Protein AF-Q92XN8-F1 (afdb_monomer)

Mean predicted aligned error: 6.11 Å

Secondary structure (DSSP, 8-state):
---------PBPP----------STTHHHHHHHHHHHHHTTTTSTTSS--BSEEEEEEEEE--STT-SEEEEEEEEEEGGG-HHHHHHHHHHHHHH-TT-PPP-TGGGGSHHHHHHHHHHHHHHHT--EEEEEEEEETTS--SS-S--SSHHHHHHHTTS-HHHHHHHHHHHHHHHHHHHHH--TT-EEEEEE-SSSSSSSHHHHHHHHHHHHHHHHTT-SS--S-EEEEEHHHH--SS-HHHHHHHHHHHHHHHHHHHHHHHHHTT----TT---PPPTT--HHHHHHHHHHH--S-SSEEEEEEEE--SSGGG-EEEEEPP--SS--S----

Radius of gyration: 19.09 Å; Cα contacts (8 Å, |Δi|>4): 578; chains: 1; bounding box: 44×47×56 Å

Sequence (334 aa):
MATSFQVSSDLLPSSGHTPTFSAAGLGTVLASSFDANLLANRSRFPFLTRGRTLLLVADFGGHHQKQHFDTYTFLILDLAKNQEWLAQQRRFRNAILPNRRRMSFKALNDGMRRQALVPFMQAAAGIEGYLAQFAISKAGEALFTGLAEDEVGAQLLKRWKPSVQERLLRVLHLSAFLLSGLSSPGQDVLWIIDEDDIAANVNLL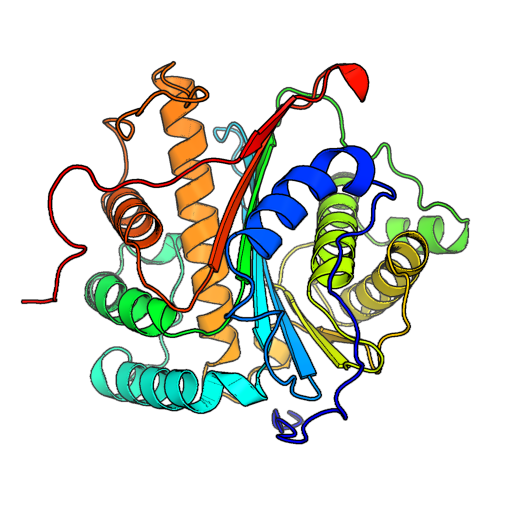TDLTQLFMRVMTSYFSHSLGHIRCSTTGIADDGSLVLEDLAAIADLTTGALGELGTGFVNEKVFPRKSLITPLPKQLTWKTSLLASWKATPGFPIRRHTTILELGSGAKNTRISTLGWRIYERNFAAAP

Structure (mmCIF, N/CA/C/O backbone):
data_AF-Q92XN8-F1
#
_entry.id   AF-Q92XN8-F1
#
loop_
_atom_site.group_PDB
_atom_site.id
_atom_site.type_symbol
_atom_site.label_atom_id
_atom_site.label_alt_id
_atom_site.label_comp_id
_atom_site.label_asym_id
_atom_site.label_entity_id
_atom_site.label_seq_id
_atom_site.pdbx_PDB_ins_code
_atom_site.Cartn_x
_atom_site.Cartn_y
_atom_site.Cartn_z
_atom_site.occupancy
_atom_site.B_iso_or_equiv
_atom_site.auth_seq_id
_atom_site.auth_comp_id
_atom_site.auth_asym_id
_atom_site.auth_atom_id
_atom_site.pdbx_PDB_model_num
ATOM 1 N N . MET A 1 1 ? 23.928 -10.473 13.497 1.00 33.09 1 MET A N 1
ATOM 2 C CA . MET A 1 1 ? 23.483 -11.760 12.923 1.00 33.09 1 MET A CA 1
ATOM 3 C C . MET A 1 1 ? 22.222 -11.480 12.128 1.00 33.09 1 MET A C 1
ATOM 5 O O . MET A 1 1 ? 21.227 -11.128 12.742 1.00 33.09 1 MET A O 1
ATOM 9 N N . ALA A 1 2 ? 22.277 -11.530 10.796 1.00 31.03 2 ALA A N 1
ATOM 10 C CA . ALA A 1 2 ? 21.074 -11.431 9.975 1.00 31.03 2 ALA A CA 1
ATOM 11 C C . ALA A 1 2 ? 20.363 -12.788 10.036 1.00 31.03 2 ALA A C 1
ATOM 13 O O . ALA A 1 2 ? 20.877 -13.783 9.529 1.00 31.03 2 ALA A O 1
ATOM 14 N N . THR A 1 3 ? 19.234 -12.860 10.737 1.00 37.06 3 THR A N 1
ATOM 15 C CA . THR A 1 3 ? 18.324 -14.005 10.646 1.00 37.06 3 THR A CA 1
ATOM 16 C C . THR A 1 3 ? 17.834 -14.093 9.209 1.00 37.06 3 THR A C 1
ATOM 18 O O . THR A 1 3 ? 17.143 -13.190 8.745 1.00 37.06 3 THR A O 1
ATOM 21 N N . SER A 1 4 ? 18.218 -15.155 8.499 1.00 40.03 4 SER A N 1
ATOM 22 C CA . SER A 1 4 ? 17.733 -15.431 7.148 1.00 40.03 4 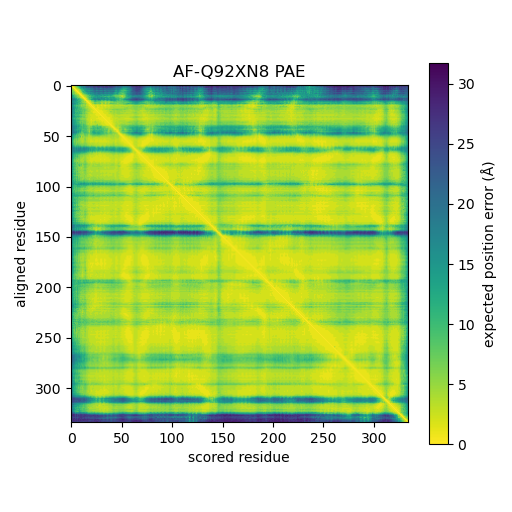SER A CA 1
ATOM 23 C C . SER A 1 4 ? 16.207 -15.432 7.139 1.00 40.03 4 SER A C 1
ATOM 25 O O . SER A 1 4 ? 15.590 -16.073 7.996 1.00 40.03 4 SER A O 1
ATOM 27 N N . PHE A 1 5 ? 15.614 -14.757 6.161 1.00 47.12 5 PHE A N 1
ATOM 28 C CA . PHE A 1 5 ? 14.180 -14.760 5.916 1.00 47.12 5 PHE A CA 1
ATOM 29 C C . PHE A 1 5 ? 13.718 -16.166 5.484 1.00 47.12 5 PHE A C 1
ATOM 31 O O . PHE A 1 5 ? 13.629 -16.481 4.301 1.00 47.12 5 PHE A O 1
ATOM 38 N N . GLN A 1 6 ? 13.472 -17.061 6.447 1.00 48.34 6 GLN A N 1
ATOM 39 C CA . GLN A 1 6 ? 12.893 -18.377 6.175 1.00 48.34 6 GLN A CA 1
ATOM 40 C C . GLN A 1 6 ? 11.372 -18.251 6.077 1.00 48.34 6 GLN A C 1
ATOM 42 O O . GLN A 1 6 ? 10.673 -18.090 7.077 1.00 48.34 6 GLN A O 1
ATOM 47 N N . VAL A 1 7 ? 10.862 -18.319 4.848 1.00 52.62 7 VAL A N 1
ATOM 48 C CA . VAL A 1 7 ? 9.426 -18.376 4.563 1.00 52.62 7 VAL A CA 1
ATOM 49 C C . VAL A 1 7 ? 8.935 -19.788 4.869 1.00 52.62 7 VAL A C 1
ATOM 51 O O . VAL A 1 7 ? 9.269 -20.728 4.148 1.00 52.62 7 VAL A O 1
ATOM 54 N N . SER A 1 8 ? 8.136 -19.954 5.926 1.00 53.66 8 SER A N 1
ATOM 55 C CA . SER A 1 8 ? 7.360 -21.187 6.086 1.00 53.66 8 SER A CA 1
ATOM 56 C C . SER A 1 8 ? 6.352 -21.274 4.936 1.00 53.66 8 SER A C 1
ATOM 58 O O . SER A 1 8 ? 5.628 -20.319 4.648 1.00 53.66 8 SER A O 1
ATOM 60 N N . SER A 1 9 ? 6.334 -22.422 4.262 1.00 59.75 9 SER A N 1
ATOM 61 C CA . SER A 1 9 ? 5.372 -22.732 3.197 1.00 59.75 9 SER A CA 1
ATOM 62 C C . SER A 1 9 ? 4.128 -23.449 3.727 1.00 59.75 9 SER A C 1
ATOM 64 O O . SER A 1 9 ? 3.279 -23.869 2.940 1.00 59.75 9 SER A O 1
ATOM 66 N N . ASP A 1 10 ? 4.001 -23.562 5.053 1.00 67.69 10 ASP A N 1
ATOM 67 C CA . ASP A 1 10 ? 2.888 -24.251 5.687 1.00 67.69 10 ASP A CA 1
ATOM 68 C C . ASP A 1 10 ? 1.580 -23.531 5.350 1.00 67.69 10 ASP A C 1
ATOM 70 O O . ASP A 1 10 ? 1.440 -22.312 5.516 1.00 67.69 10 ASP A O 1
ATOM 74 N N . LEU A 1 11 ? 0.605 -24.296 4.870 1.00 70.81 11 LEU A N 1
ATOM 75 C CA . LEU A 1 11 ? -0.756 -23.811 4.708 1.00 70.81 11 LEU A CA 1
ATOM 76 C C . LEU A 1 11 ? -1.472 -23.896 6.051 1.00 70.81 11 LEU A C 1
ATOM 78 O O . LEU A 1 11 ? -1.335 -24.877 6.783 1.00 70.81 11 LEU A O 1
ATOM 82 N N . LEU A 1 12 ? -2.267 -22.877 6.359 1.00 67.44 12 LEU A N 1
ATOM 83 C CA . LEU A 1 12 ? -3.181 -22.967 7.489 1.00 67.44 12 LEU A CA 1
ATOM 84 C C . LEU A 1 12 ? -4.367 -23.861 7.108 1.00 67.44 12 LEU A C 1
ATOM 86 O O . LEU A 1 12 ? -4.790 -23.854 5.943 1.00 67.44 12 LEU A O 1
ATOM 90 N N . PRO A 1 13 ? -4.933 -24.620 8.064 1.00 60.56 13 PRO A N 1
ATOM 91 C CA . PRO A 1 13 ? -6.181 -25.326 7.823 1.00 60.56 13 PRO A CA 1
ATOM 92 C C . PRO A 1 13 ? -7.251 -24.336 7.347 1.00 60.56 13 PRO A C 1
ATOM 94 O O . PRO A 1 13 ? -7.309 -23.192 7.801 1.00 60.56 13 PRO A O 1
ATOM 97 N N . SER A 1 14 ? -8.088 -24.780 6.406 1.00 59.41 14 SER A N 1
ATOM 98 C CA . SER A 1 14 ? -9.213 -24.000 5.883 1.00 59.41 14 SER A CA 1
ATOM 99 C C . SER A 1 14 ? -10.067 -23.487 7.043 1.00 59.41 14 SER A C 1
ATOM 101 O O . SER A 1 14 ? -10.778 -24.261 7.680 1.00 59.41 14 SER A O 1
ATOM 103 N N . SER A 1 15 ? -10.018 -22.183 7.306 1.00 56.50 15 SER A N 1
ATOM 104 C CA . SER A 1 15 ? -10.674 -21.585 8.470 1.00 56.50 15 SER A CA 1
ATOM 105 C C . SER A 1 15 ? -12.177 -21.359 8.281 1.00 56.50 15 SER A C 1
ATOM 107 O O . SER A 1 15 ? -12.827 -20.878 9.203 1.00 56.50 15 SER A O 1
ATOM 109 N N . GLY A 1 16 ? -12.743 -21.640 7.095 1.00 61.38 16 GLY A N 1
ATOM 110 C CA . GLY A 1 16 ? -14.136 -21.295 6.762 1.00 61.38 16 GLY A CA 1
ATOM 111 C C . GLY A 1 16 ? -14.444 -19.793 6.889 1.00 61.38 16 GLY A C 1
ATOM 112 O O . GLY A 1 16 ? -15.598 -19.381 6.786 1.00 61.38 16 GLY A O 1
ATOM 113 N N . HIS A 1 17 ? -13.419 -18.971 7.131 1.00 71.44 17 HIS A N 1
ATOM 114 C CA . HIS A 1 17 ? -13.544 -17.557 7.419 1.00 71.44 17 HIS A CA 1
ATOM 115 C C . HIS A 1 17 ? -13.897 -16.820 6.133 1.00 71.44 17 HIS A C 1
ATOM 117 O O . HIS A 1 17 ? -13.168 -16.887 5.142 1.00 71.44 17 HIS A O 1
ATOM 123 N N . THR A 1 18 ? -15.025 -16.114 6.156 1.00 74.56 18 THR A N 1
ATOM 124 C CA . THR A 1 18 ? -15.395 -15.212 5.069 1.00 74.56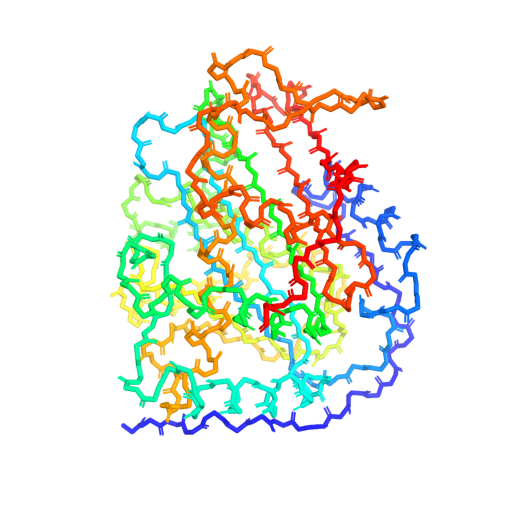 18 THR A CA 1
ATOM 125 C C . THR A 1 18 ? -14.751 -13.860 5.355 1.00 74.56 18 THR A C 1
ATOM 127 O O . THR A 1 18 ? -15.143 -13.228 6.334 1.00 74.56 18 THR A O 1
ATOM 130 N N . PRO A 1 19 ? -13.772 -13.413 4.552 1.00 78.75 19 PRO A N 1
ATOM 131 C CA . PRO A 1 19 ? -13.128 -12.130 4.778 1.00 78.75 19 PRO A CA 1
ATOM 132 C C . PRO A 1 19 ? -14.140 -10.992 4.619 1.00 78.75 19 PRO A C 1
ATOM 134 O O . PRO A 1 19 ? -14.761 -10.842 3.563 1.00 78.75 19 PRO A O 1
ATOM 137 N N . THR A 1 20 ? -14.277 -10.197 5.675 1.00 86.62 20 THR A N 1
ATOM 138 C CA . THR A 1 20 ? -15.094 -8.981 5.733 1.00 86.62 20 THR A CA 1
ATOM 139 C C . THR A 1 20 ? -14.280 -7.890 6.397 1.00 86.62 20 THR A C 1
ATOM 141 O O . THR A 1 20 ? -13.657 -8.136 7.432 1.00 86.62 20 THR A O 1
ATOM 144 N N . PHE A 1 21 ? -14.276 -6.689 5.831 1.00 89.62 21 PHE A N 1
ATOM 145 C CA . PHE A 1 21 ? -13.586 -5.577 6.471 1.00 89.62 21 PHE A CA 1
ATOM 146 C C . PHE A 1 21 ? -14.328 -5.127 7.730 1.00 89.62 21 PHE A C 1
ATOM 148 O O . PHE A 1 21 ? -15.557 -5.092 7.769 1.00 89.62 21 PHE A O 1
ATOM 155 N N . SER A 1 22 ? -13.571 -4.758 8.764 1.00 89.75 22 SER A N 1
ATOM 156 C CA . SER A 1 22 ? -14.150 -4.202 9.984 1.00 89.75 22 SER A CA 1
ATOM 157 C C . SER A 1 22 ? -15.003 -2.978 9.673 1.00 89.75 22 SER A C 1
ATOM 159 O O . SER A 1 22 ? -14.579 -2.121 8.901 1.00 89.75 22 SER A O 1
ATOM 161 N N . ALA A 1 23 ? -16.162 -2.865 10.320 1.00 89.56 23 ALA A N 1
ATOM 162 C CA . ALA A 1 23 ? -16.990 -1.661 10.297 1.00 89.56 23 ALA A CA 1
ATOM 163 C C . ALA A 1 23 ? -16.596 -0.645 11.391 1.00 89.56 23 ALA A C 1
ATOM 165 O O . ALA A 1 23 ? -17.214 0.411 11.486 1.00 89.56 23 ALA A O 1
ATOM 166 N N . ALA A 1 24 ? -15.583 -0.939 12.214 1.00 87.00 24 ALA A N 1
ATOM 167 C CA . ALA A 1 24 ? -15.106 -0.056 13.277 1.00 87.00 24 ALA A CA 1
ATOM 168 C C . ALA A 1 24 ? -14.066 0.962 12.777 1.00 87.00 24 ALA A C 1
ATOM 170 O O . ALA A 1 24 ? -13.392 0.749 11.766 1.00 87.00 24 ALA A O 1
ATOM 171 N N . GLY A 1 25 ? -13.924 2.088 13.486 1.00 85.94 25 GLY A N 1
ATOM 172 C CA . GLY A 1 25 ? -12.975 3.152 13.139 1.00 85.94 25 GLY A CA 1
ATOM 173 C C . GLY A 1 25 ? -13.159 3.646 11.699 1.00 85.94 25 GLY A C 1
ATOM 174 O O . GLY A 1 25 ? -14.265 3.995 11.284 1.00 85.94 25 GLY A O 1
ATOM 175 N N . LEU A 1 26 ? -12.082 3.615 10.905 1.00 87.75 26 LEU A N 1
ATOM 176 C CA . LEU A 1 26 ? -12.124 3.924 9.463 1.00 87.75 26 LEU A CA 1
ATOM 177 C C . LEU A 1 26 ? -13.050 2.994 8.658 1.00 87.75 26 LEU A C 1
ATOM 179 O O . LEU A 1 26 ? -13.504 3.350 7.573 1.00 87.75 26 LEU A O 1
ATOM 183 N N . GLY A 1 27 ? -13.357 1.816 9.194 1.00 86.44 27 GLY A N 1
ATOM 184 C CA . GLY A 1 27 ? -14.292 0.859 8.627 1.00 86.44 27 GLY A CA 1
ATOM 185 C C . GLY A 1 27 ? -15.692 1.410 8.396 1.00 86.44 27 GLY A C 1
ATOM 186 O O . GLY A 1 27 ? -16.305 1.102 7.378 1.00 86.44 27 GLY A O 1
ATOM 187 N N . THR A 1 28 ? -16.148 2.311 9.269 1.00 88.19 28 THR A N 1
ATOM 188 C CA . THR A 1 28 ? -17.461 2.973 9.163 1.00 88.19 28 THR A CA 1
ATOM 189 C C . THR A 1 28 ? -17.682 3.661 7.815 1.00 88.19 28 THR A C 1
ATOM 191 O O . THR A 1 28 ? -18.815 3.793 7.360 1.00 88.19 28 THR A O 1
ATOM 194 N N . VAL A 1 29 ? -16.595 4.083 7.165 1.00 87.25 29 VAL A N 1
ATOM 195 C CA . VAL A 1 29 ? -16.618 4.824 5.902 1.00 87.25 29 VAL A CA 1
ATOM 196 C C . VAL A 1 29 ? -15.938 4.070 4.753 1.00 87.25 29 VAL A C 1
ATOM 198 O O . VAL A 1 29 ? -16.259 4.313 3.590 1.00 87.25 29 VAL A O 1
ATOM 201 N N . LEU A 1 30 ? -15.023 3.137 5.044 1.00 91.50 30 LEU A N 1
ATOM 202 C CA . LEU A 1 30 ? -14.279 2.383 4.028 1.00 91.50 30 LEU A CA 1
ATOM 203 C C . LEU A 1 30 ? -14.872 1.000 3.717 1.00 91.50 30 LEU A C 1
ATOM 205 O O . LEU A 1 30 ? -14.787 0.571 2.563 1.00 91.50 30 LEU A O 1
ATOM 209 N N . ALA A 1 31 ? -15.456 0.303 4.701 1.00 92.19 31 ALA A N 1
ATOM 210 C CA . ALA A 1 31 ? -15.763 -1.128 4.603 1.00 92.19 31 ALA A CA 1
ATOM 211 C C . ALA A 1 31 ? -16.620 -1.463 3.380 1.00 92.19 31 ALA A C 1
ATOM 213 O O . ALA A 1 31 ? -16.217 -2.288 2.566 1.00 92.19 31 ALA A O 1
ATOM 214 N N . SER A 1 32 ? -17.721 -0.737 3.152 1.00 89.75 32 SER A N 1
ATOM 215 C CA . SER A 1 32 ? -18.641 -1.043 2.049 1.00 89.75 32 SER A CA 1
ATOM 216 C C . SER A 1 32 ? -17.976 -1.031 0.668 1.00 89.75 32 SER A C 1
ATOM 218 O O . SER A 1 32 ? -18.308 -1.862 -0.176 1.00 89.75 32 SER A O 1
ATOM 220 N N . SER A 1 33 ? -17.032 -0.114 0.418 1.00 88.88 33 SER A N 1
ATOM 221 C CA . SER A 1 33 ? -16.333 -0.059 -0.876 1.00 88.88 33 SER A CA 1
ATOM 222 C C . SER A 1 33 ? -15.359 -1.227 -1.045 1.00 88.88 33 SER A C 1
ATOM 224 O O . SER A 1 33 ? -15.253 -1.831 -2.118 1.00 88.88 33 SER A O 1
ATOM 226 N N . PHE A 1 34 ? -14.653 -1.572 0.029 1.00 92.38 34 PHE A N 1
ATOM 227 C CA . PHE A 1 34 ? -13.695 -2.668 0.028 1.00 92.38 34 PHE A CA 1
ATOM 228 C C . PHE A 1 34 ? -14.391 -4.035 -0.027 1.00 92.38 34 PHE A C 1
ATOM 230 O O . PHE A 1 34 ? -14.000 -4.873 -0.840 1.00 92.38 34 PHE A O 1
ATOM 237 N N . ASP A 1 35 ? -15.472 -4.233 0.726 1.00 90.62 35 ASP A N 1
ATOM 238 C CA . ASP A 1 35 ? -16.301 -5.438 0.665 1.00 90.62 35 ASP A CA 1
ATOM 239 C C . ASP A 1 35 ? -16.918 -5.606 -0.726 1.00 90.62 35 ASP A C 1
ATOM 241 O O . ASP A 1 35 ? -16.827 -6.682 -1.312 1.00 90.62 35 ASP A O 1
ATOM 245 N N . ALA A 1 36 ? -17.460 -4.544 -1.334 1.00 87.69 36 ALA A N 1
ATOM 246 C CA . ALA A 1 36 ? -17.966 -4.613 -2.707 1.00 87.69 36 ALA A CA 1
ATOM 247 C C . ALA A 1 36 ? -16.879 -5.070 -3.701 1.00 87.69 36 ALA A C 1
ATOM 249 O O . ALA A 1 36 ? -17.141 -5.897 -4.579 1.00 87.69 36 ALA A O 1
ATOM 250 N N . ASN A 1 37 ? -15.640 -4.588 -3.540 1.00 85.38 37 ASN A N 1
ATOM 251 C CA . ASN A 1 37 ? -14.508 -5.033 -4.352 1.00 85.38 37 ASN A CA 1
ATOM 252 C C . ASN A 1 37 ? -14.155 -6.512 -4.115 1.00 85.38 37 ASN A C 1
ATOM 254 O O . ASN A 1 37 ? -13.898 -7.238 -5.082 1.00 85.38 37 ASN A O 1
ATOM 258 N N . LEU A 1 38 ? -14.165 -6.968 -2.857 1.00 84.81 38 LEU A N 1
ATOM 259 C CA . LEU A 1 38 ? -13.941 -8.369 -2.503 1.00 84.81 38 LEU A CA 1
ATOM 260 C C . LEU A 1 38 ? -15.002 -9.283 -3.115 1.00 84.81 38 LEU A C 1
ATOM 262 O O . LEU A 1 38 ? -14.651 -10.275 -3.758 1.00 84.81 38 LEU A O 1
ATOM 266 N N . LEU A 1 39 ? -16.278 -8.920 -2.968 1.00 84.88 39 LEU A N 1
ATOM 267 C CA . LEU A 1 39 ? -17.422 -9.684 -3.462 1.00 84.88 39 LEU A CA 1
ATOM 268 C C . LEU A 1 39 ? -17.427 -9.788 -4.991 1.00 84.88 39 LEU A C 1
ATOM 270 O O . LEU A 1 39 ? -17.746 -10.848 -5.523 1.00 84.88 39 LEU A O 1
ATOM 274 N N . ALA A 1 40 ? -17.025 -8.733 -5.701 1.00 83.62 40 ALA A N 1
ATOM 275 C CA . ALA A 1 40 ? -16.905 -8.759 -7.159 1.00 83.62 40 ALA A CA 1
ATOM 276 C C . ALA A 1 40 ? -15.791 -9.699 -7.665 1.00 83.62 40 ALA A C 1
ATOM 278 O O . ALA A 1 40 ? -15.744 -10.015 -8.850 1.00 83.62 40 ALA A O 1
ATOM 279 N N . ASN A 1 41 ? -14.889 -10.151 -6.786 1.00 77.50 41 ASN A N 1
ATOM 280 C CA . ASN A 1 41 ? -13.688 -10.901 -7.153 1.00 77.50 41 ASN A CA 1
ATOM 281 C C . ASN A 1 41 ? -13.479 -12.136 -6.258 1.00 77.50 41 ASN A C 1
ATOM 283 O O . ASN A 1 41 ? -12.350 -12.469 -5.913 1.00 77.50 41 ASN A O 1
ATOM 287 N N . ARG A 1 42 ? -14.537 -12.842 -5.854 1.00 73.75 42 ARG A N 1
ATOM 288 C CA . ARG A 1 42 ? -14.454 -13.957 -4.882 1.00 73.75 42 ARG A CA 1
ATOM 289 C C . ARG A 1 42 ? -13.529 -15.126 -5.260 1.00 73.75 42 ARG A C 1
ATOM 291 O O . ARG A 1 42 ? -13.247 -15.945 -4.404 1.00 73.75 42 ARG A O 1
ATOM 298 N N . SER A 1 43 ? -13.051 -15.237 -6.499 1.00 73.19 43 SER A N 1
ATOM 299 C CA . SER A 1 43 ? -12.195 -16.351 -6.944 1.00 73.19 43 SER A CA 1
ATOM 300 C C . SER A 1 43 ? -10.685 -16.125 -6.783 1.00 73.19 43 SER A C 1
ATOM 302 O O . SER A 1 43 ? -9.903 -17.003 -7.129 1.00 73.19 43 SER A O 1
ATOM 304 N N . ARG A 1 44 ? -10.240 -14.961 -6.297 1.00 76.56 44 ARG A N 1
ATOM 305 C CA . ARG A 1 44 ? -8.803 -14.631 -6.147 1.00 76.56 44 ARG A CA 1
ATOM 306 C C . ARG A 1 44 ? -8.453 -14.387 -4.673 1.00 76.56 44 ARG A C 1
ATOM 308 O O . ARG A 1 44 ? -9.368 -14.222 -3.867 1.00 76.56 44 ARG A O 1
ATOM 315 N N . PHE A 1 45 ? -7.173 -14.240 -4.308 1.00 77.19 45 PHE A N 1
ATOM 316 C CA . PHE A 1 45 ? -6.757 -13.723 -2.982 1.00 77.19 45 PHE A CA 1
ATOM 317 C C . PHE A 1 45 ? -7.626 -12.517 -2.579 1.00 77.19 45 PHE A C 1
ATOM 319 O O . PHE A 1 45 ? -7.705 -11.604 -3.398 1.00 77.19 45 PHE A O 1
ATOM 326 N N . PRO A 1 46 ? -8.299 -12.465 -1.412 1.00 72.75 46 PRO A N 1
ATOM 327 C CA . PRO A 1 46 ? -8.109 -13.269 -0.197 1.00 72.75 46 PRO A CA 1
ATOM 328 C C . PRO A 1 46 ? -8.906 -14.595 -0.090 1.00 72.75 46 PRO A C 1
ATOM 330 O O . PRO A 1 46 ? -8.928 -15.208 0.969 1.00 72.75 46 PRO A O 1
ATOM 333 N N . PHE A 1 47 ? -9.599 -15.068 -1.124 1.00 70.38 47 PHE A N 1
ATOM 334 C CA . PHE A 1 47 ? -10.587 -16.158 -0.978 1.00 70.38 47 PHE A CA 1
ATOM 335 C C . PHE A 1 47 ? -10.089 -17.570 -1.348 1.00 70.38 47 PHE A C 1
ATOM 337 O O . PHE A 1 47 ? -10.868 -18.518 -1.336 1.00 70.38 47 PHE A O 1
ATOM 344 N N . LEU A 1 48 ? -8.807 -17.730 -1.685 1.00 72.00 48 LEU A N 1
ATOM 345 C CA . LEU A 1 48 ? -8.187 -19.041 -1.926 1.00 72.00 48 LEU A CA 1
ATOM 346 C C . LEU A 1 48 ? -7.567 -19.602 -0.632 1.00 72.00 48 LEU A C 1
ATOM 348 O O . LEU A 1 48 ? -7.563 -18.949 0.409 1.00 72.00 48 LEU A O 1
ATOM 352 N N . THR A 1 49 ? -6.988 -20.804 -0.710 1.00 75.69 49 THR A N 1
ATOM 353 C CA . THR A 1 49 ? -6.141 -21.379 0.356 1.00 75.69 49 THR A CA 1
ATOM 354 C C . THR A 1 49 ? -5.071 -20.386 0.823 1.00 75.69 49 THR A C 1
ATOM 356 O O . THR A 1 49 ? -4.451 -19.736 -0.022 1.00 75.69 49 THR A O 1
ATOM 359 N N . ARG A 1 50 ? -4.830 -20.305 2.136 1.00 81.19 50 ARG A N 1
ATOM 360 C CA . ARG A 1 50 ? -3.879 -19.370 2.755 1.00 81.19 50 ARG A CA 1
ATOM 361 C C . ARG A 1 50 ? -2.644 -20.081 3.292 1.00 81.19 50 ARG A C 1
ATOM 363 O O . ARG A 1 50 ? -2.751 -21.127 3.928 1.00 81.19 50 ARG A O 1
ATOM 370 N N . GLY A 1 51 ? -1.488 -19.490 3.050 1.00 87.62 51 GLY A N 1
ATOM 371 C CA . GLY A 1 51 ? -0.256 -19.735 3.771 1.00 87.62 51 GLY A CA 1
ATOM 372 C C . GLY A 1 51 ? -0.280 -19.112 5.162 1.00 87.62 51 GLY A C 1
ATOM 373 O O . GLY A 1 51 ? -1.093 -18.240 5.486 1.00 87.62 51 GLY A O 1
ATOM 374 N N . ARG A 1 52 ? 0.656 -19.568 5.986 1.00 89.56 52 ARG A N 1
ATOM 375 C CA . ARG A 1 52 ? 0.819 -19.136 7.372 1.00 89.56 52 ARG A CA 1
ATOM 376 C C . ARG A 1 52 ? 1.165 -17.660 7.536 1.00 89.56 52 ARG A C 1
ATOM 378 O O . ARG A 1 52 ? 0.747 -17.067 8.524 1.00 89.56 52 ARG A O 1
ATOM 385 N N . THR A 1 53 ? 1.898 -17.065 6.597 1.00 92.31 53 THR A N 1
ATOM 386 C CA . THR A 1 53 ? 2.411 -15.696 6.739 1.00 92.31 53 THR A CA 1
ATOM 387 C C . THR A 1 53 ? 1.847 -14.760 5.683 1.00 92.31 53 THR A C 1
ATOM 389 O O . THR A 1 53 ? 2.027 -14.960 4.479 1.00 92.31 53 THR A O 1
ATOM 392 N N . LEU A 1 54 ? 1.222 -13.689 6.160 1.00 94.50 54 LEU A N 1
ATOM 393 C CA . LEU A 1 54 ? 0.820 -12.548 5.365 1.00 94.50 54 LEU A CA 1
ATOM 394 C C . LEU A 1 54 ? 1.891 -11.461 5.452 1.00 94.50 54 LEU A C 1
ATOM 396 O O . LEU A 1 54 ? 2.260 -11.016 6.538 1.00 94.50 54 LEU A O 1
ATOM 400 N N . LEU A 1 55 ? 2.386 -11.029 4.300 1.00 96.50 55 LEU A N 1
ATOM 401 C CA . LEU A 1 55 ? 3.305 -9.910 4.197 1.00 96.50 55 LEU A CA 1
ATOM 402 C C . LEU A 1 55 ? 2.511 -8.638 3.900 1.00 96.50 55 LEU A C 1
ATOM 404 O O . LEU A 1 55 ? 1.762 -8.584 2.924 1.00 96.50 55 LEU A O 1
ATOM 408 N N . LEU A 1 56 ? 2.701 -7.622 4.734 1.00 97.81 56 LEU A N 1
ATOM 409 C CA . LEU A 1 56 ? 2.246 -6.255 4.524 1.00 97.81 56 LEU A CA 1
ATOM 410 C C . LEU A 1 56 ? 3.478 -5.402 4.232 1.00 97.81 56 LEU A C 1
ATOM 412 O O . LEU A 1 56 ? 4.354 -5.298 5.079 1.00 97.81 56 LEU A O 1
ATOM 416 N N . VAL A 1 57 ? 3.553 -4.781 3.062 1.00 97.69 57 VAL A N 1
ATOM 417 C CA . VAL A 1 57 ? 4.614 -3.826 2.722 1.00 97.69 57 VAL A CA 1
ATOM 418 C C . VAL A 1 57 ? 3.995 -2.457 2.519 1.00 97.69 57 VAL A C 1
ATOM 420 O O . VAL A 1 57 ? 2.989 -2.348 1.820 1.00 97.69 57 VAL A O 1
ATOM 423 N N . ALA A 1 58 ? 4.558 -1.423 3.133 1.00 96.88 58 ALA A N 1
ATOM 424 C CA . ALA A 1 58 ? 3.973 -0.093 3.108 1.00 96.88 58 ALA A CA 1
ATOM 425 C C . ALA A 1 58 ? 4.990 0.988 2.739 1.00 96.88 58 ALA A C 1
ATOM 427 O O . ALA A 1 58 ? 6.136 0.943 3.180 1.00 96.88 58 ALA A O 1
ATOM 428 N N . ASP A 1 59 ? 4.526 1.969 1.969 1.00 96.00 59 ASP A N 1
ATOM 429 C CA . ASP A 1 59 ? 5.263 3.194 1.672 1.00 96.00 59 ASP A CA 1
ATOM 430 C C . ASP A 1 59 ? 4.329 4.412 1.688 1.00 96.00 59 ASP A C 1
ATOM 432 O O . ASP A 1 59 ? 3.136 4.309 1.360 1.00 96.00 59 ASP A O 1
ATOM 436 N N . PHE A 1 60 ? 4.879 5.568 2.067 1.00 94.50 60 PHE A N 1
ATOM 437 C CA . PHE A 1 60 ? 4.129 6.801 2.263 1.00 94.50 60 PHE A CA 1
ATOM 438 C C . PHE A 1 60 ? 4.810 7.996 1.599 1.00 94.50 60 PHE A C 1
ATOM 440 O O . PHE A 1 60 ? 6.008 8.230 1.723 1.00 94.50 60 PHE A O 1
ATOM 447 N N . GLY A 1 61 ? 4.000 8.825 0.955 1.00 91.69 61 GLY A N 1
ATOM 448 C CA . GLY A 1 61 ? 4.423 10.036 0.268 1.00 91.69 61 GLY A CA 1
ATOM 449 C C . GLY A 1 61 ? 3.516 11.205 0.616 1.00 91.69 61 GLY A C 1
ATOM 450 O O . GLY A 1 61 ? 2.599 11.082 1.426 1.00 91.69 61 GLY A O 1
ATOM 451 N N . GLY A 1 62 ? 3.754 12.350 -0.018 1.00 84.81 62 GLY A N 1
ATOM 452 C CA . GLY A 1 62 ? 3.024 13.577 0.295 1.00 84.81 62 GLY A CA 1
ATOM 453 C C . GLY A 1 62 ? 3.866 14.631 1.000 1.00 84.81 62 GLY A C 1
ATOM 454 O O . GLY A 1 62 ? 3.400 15.744 1.166 1.00 84.81 62 GLY A O 1
ATOM 455 N N . HIS A 1 63 ? 5.116 14.377 1.394 1.00 74.06 63 HIS A N 1
ATOM 456 C CA . HIS A 1 63 ? 5.855 15.307 2.269 1.00 74.06 63 HIS A CA 1
ATOM 457 C C . HIS A 1 63 ? 6.198 16.663 1.637 1.00 74.06 63 HIS A C 1
ATOM 459 O O . HIS A 1 63 ? 6.555 17.605 2.343 1.00 74.06 63 HIS A O 1
ATOM 465 N N . HIS A 1 64 ? 6.088 16.806 0.316 1.00 76.38 64 HIS A N 1
ATOM 466 C CA . HIS A 1 64 ? 6.327 18.088 -0.340 1.00 76.38 64 HIS A CA 1
ATOM 467 C C . HIS A 1 64 ? 5.127 19.029 -0.166 1.00 76.38 64 HIS A C 1
ATOM 469 O O . HIS A 1 64 ? 3.989 18.666 -0.463 1.00 76.38 64 HIS A O 1
ATOM 475 N N . GLN A 1 65 ? 5.385 20.281 0.230 1.00 73.00 65 GLN A N 1
ATOM 476 C CA . GLN A 1 65 ? 4.345 21.304 0.442 1.00 73.00 65 GLN A CA 1
ATOM 477 C C . GLN A 1 65 ? 3.453 21.546 -0.788 1.00 73.00 65 GLN A C 1
ATOM 479 O O . GLN A 1 65 ? 2.299 21.926 -0.644 1.00 73.00 65 GLN A O 1
ATOM 484 N N . LYS A 1 66 ? 3.967 21.295 -2.000 1.00 82.44 66 LYS A N 1
ATOM 485 C CA . LYS A 1 66 ? 3.225 21.468 -3.260 1.00 82.44 66 LYS A CA 1
ATOM 486 C C . LYS A 1 66 ? 2.256 20.322 -3.584 1.00 82.44 66 LYS A C 1
ATOM 488 O O . LYS A 1 66 ? 1.493 20.445 -4.536 1.00 82.44 66 LYS A O 1
ATOM 493 N N . GLN A 1 67 ? 2.311 19.204 -2.858 1.00 86.12 67 GLN A N 1
ATOM 494 C CA . GLN A 1 67 ? 1.387 18.086 -3.059 1.00 86.12 67 GLN A CA 1
ATOM 495 C C . GLN A 1 67 ? 0.096 18.321 -2.278 1.00 86.12 67 GLN A C 1
ATOM 497 O O . GLN A 1 67 ? 0.149 18.644 -1.092 1.00 86.12 67 GLN A O 1
ATOM 502 N N . HIS A 1 68 ? -1.045 18.100 -2.932 1.00 91.25 68 HIS A N 1
ATOM 503 C CA . HIS A 1 68 ? -2.381 18.290 -2.341 1.00 91.25 68 HIS A CA 1
ATOM 504 C C . HIS A 1 68 ? -2.830 17.133 -1.438 1.00 91.25 68 HIS A C 1
ATOM 506 O O . HIS A 1 68 ? -3.745 17.297 -0.634 1.00 91.25 68 HIS A O 1
ATOM 512 N N . PHE A 1 69 ? -2.181 15.974 -1.556 1.00 93.25 69 PHE A N 1
ATOM 513 C CA . PHE A 1 69 ? -2.538 14.757 -0.832 1.00 93.25 69 PHE A CA 1
ATOM 514 C C . PHE A 1 69 ? -1.329 14.160 -0.116 1.00 93.25 69 PHE A C 1
ATOM 516 O O . PHE A 1 69 ? -0.219 14.178 -0.654 1.00 93.25 69 PHE A O 1
ATOM 523 N N . ASP A 1 70 ? -1.579 13.583 1.055 1.00 94.56 70 ASP A N 1
ATOM 524 C CA . ASP A 1 70 ? -0.735 12.546 1.640 1.00 94.56 70 ASP A CA 1
ATOM 525 C C . ASP A 1 70 ? -1.134 11.200 1.042 1.00 94.56 70 ASP A C 1
ATOM 527 O O . ASP A 1 70 ? -2.320 10.869 0.958 1.00 94.56 70 ASP A O 1
ATOM 531 N N . THR A 1 71 ? -0.157 10.424 0.588 1.00 96.38 71 THR A N 1
ATOM 532 C CA . THR A 1 71 ? -0.410 9.167 -0.120 1.00 96.38 71 THR A CA 1
ATOM 533 C C . THR A 1 71 ? 0.136 7.990 0.653 1.00 96.38 71 THR A C 1
ATOM 535 O O . THR A 1 71 ? 1.292 8.009 1.058 1.00 96.38 71 THR A O 1
ATOM 538 N N . TYR A 1 72 ? -0.676 6.951 0.796 1.00 97.50 72 TYR A N 1
ATOM 539 C CA . TYR A 1 72 ? -0.336 5.735 1.521 1.00 97.50 72 TYR A CA 1
ATOM 540 C C . TYR A 1 72 ? -0.575 4.548 0.608 1.00 97.50 72 TYR A C 1
ATOM 542 O O . TYR A 1 72 ? -1.688 4.386 0.104 1.00 97.50 72 TYR A O 1
ATOM 550 N N . THR A 1 73 ? 0.436 3.715 0.406 1.00 98.12 73 THR A N 1
ATOM 551 C CA . THR A 1 73 ? 0.285 2.462 -0.328 1.00 98.12 73 THR A CA 1
ATOM 552 C C . THR A 1 73 ? 0.625 1.295 0.575 1.00 98.12 73 THR A C 1
ATOM 554 O O . THR A 1 73 ? 1.626 1.314 1.283 1.00 98.12 73 THR A O 1
ATOM 557 N N . PHE A 1 74 ? -0.203 0.262 0.495 1.00 98.38 74 PHE A N 1
ATOM 558 C CA . PHE A 1 74 ? -0.035 -0.999 1.189 1.00 98.38 74 PHE A CA 1
ATOM 559 C C . PHE A 1 74 ? -0.133 -2.130 0.169 1.00 98.38 74 PHE A C 1
ATOM 561 O O . PHE A 1 74 ? -1.144 -2.266 -0.523 1.00 98.38 74 PHE A O 1
ATOM 568 N N . LEU A 1 75 ? 0.911 -2.941 0.075 1.00 98.19 75 LEU A N 1
ATOM 569 C CA . LEU A 1 75 ? 0.934 -4.183 -0.678 1.00 98.19 75 LEU A CA 1
ATOM 570 C C . LEU A 1 75 ? 0.789 -5.347 0.300 1.00 98.19 75 LEU A C 1
ATOM 572 O O . LEU A 1 75 ? 1.650 -5.562 1.146 1.00 98.19 75 LEU A O 1
ATOM 576 N N . ILE A 1 76 ? -0.303 -6.092 0.175 1.00 97.38 76 ILE A N 1
ATOM 577 C CA . ILE A 1 76 ? -0.613 -7.246 1.014 1.00 97.38 76 ILE A CA 1
ATOM 578 C C . ILE A 1 76 ? -0.550 -8.497 0.158 1.00 97.38 76 ILE A C 1
ATOM 580 O O . ILE A 1 76 ? -1.255 -8.587 -0.846 1.00 97.38 76 ILE A O 1
ATOM 584 N N . LEU A 1 77 ? 0.250 -9.478 0.552 1.00 95.44 77 LEU A N 1
ATOM 585 C CA . LEU A 1 77 ? 0.316 -10.752 -0.151 1.00 95.44 77 LEU A CA 1
ATOM 586 C C . LEU A 1 77 ? 0.587 -11.916 0.793 1.00 95.44 77 LEU A C 1
ATOM 588 O O . LEU A 1 77 ? 1.128 -11.763 1.884 1.00 95.44 77 LEU A O 1
ATOM 592 N N . ASP A 1 78 ? 0.225 -13.100 0.329 1.00 91.44 78 ASP A N 1
ATOM 593 C CA . ASP A 1 78 ? 0.572 -14.359 0.968 1.00 91.44 78 ASP A CA 1
ATOM 594 C C . ASP A 1 78 ? 1.887 -14.877 0.384 1.00 91.44 78 ASP A C 1
ATOM 596 O O . ASP A 1 78 ? 1.974 -15.169 -0.813 1.00 91.44 78 ASP A O 1
ATOM 600 N N . LEU A 1 79 ? 2.925 -14.985 1.211 1.00 85.81 79 LEU A N 1
ATOM 601 C CA . LEU A 1 79 ? 4.258 -15.367 0.737 1.00 85.81 79 LEU A CA 1
ATOM 602 C C . LEU A 1 79 ? 4.288 -16.774 0.130 1.00 85.81 79 LEU A C 1
ATOM 604 O O . LEU A 1 79 ? 4.978 -17.004 -0.866 1.00 85.81 79 LEU A O 1
ATOM 608 N N . ALA A 1 80 ? 3.508 -17.708 0.678 1.00 87.56 80 ALA A N 1
ATOM 609 C CA . ALA A 1 80 ? 3.468 -19.081 0.184 1.00 87.56 80 ALA A CA 1
ATOM 610 C C . ALA A 1 80 ? 2.818 -19.170 -1.208 1.00 87.56 80 ALA A C 1
ATOM 612 O O . ALA A 1 80 ? 3.115 -20.088 -1.971 1.00 87.56 80 ALA A O 1
ATOM 613 N N . LYS A 1 81 ? 1.968 -18.201 -1.573 1.00 87.62 81 LYS A N 1
ATOM 614 C CA . LYS A 1 81 ? 1.286 -18.145 -2.879 1.00 87.62 81 LYS A CA 1
ATOM 615 C C . LYS A 1 81 ? 2.062 -17.430 -3.975 1.00 87.62 81 LYS A C 1
ATOM 617 O O . LYS A 1 81 ? 1.712 -17.546 -5.141 1.00 87.62 81 LYS A O 1
ATOM 622 N N . ASN A 1 82 ? 3.153 -16.752 -3.635 1.00 92.06 82 ASN A N 1
ATOM 623 C CA . ASN A 1 82 ? 3.893 -15.911 -4.574 1.00 92.06 82 ASN A CA 1
ATOM 624 C C . ASN A 1 82 ? 5.226 -16.529 -5.040 1.00 92.06 82 ASN A C 1
ATOM 626 O O . ASN A 1 82 ? 6.143 -15.810 -5.428 1.00 92.06 82 ASN A O 1
ATOM 630 N N . GLN A 1 83 ? 5.347 -17.863 -5.044 1.00 90.81 83 GLN A N 1
ATOM 631 C CA . GLN A 1 83 ? 6.579 -18.562 -5.453 1.00 90.81 83 GLN A CA 1
ATOM 632 C C . GLN A 1 83 ? 6.955 -18.330 -6.923 1.00 90.81 83 GLN A C 1
ATOM 634 O O . GLN A 1 83 ? 8.130 -18.134 -7.236 1.00 90.81 83 GLN A O 1
ATOM 639 N N . GLU A 1 84 ? 5.967 -18.293 -7.820 1.00 92.12 84 GLU A N 1
ATOM 640 C CA . GLU A 1 84 ? 6.208 -17.984 -9.235 1.00 92.12 84 GLU A CA 1
ATOM 641 C C . GLU A 1 84 ? 6.722 -16.548 -9.399 1.00 92.12 84 GLU A C 1
ATOM 643 O O . GLU A 1 84 ? 7.715 -16.313 -10.088 1.00 92.12 84 GLU A O 1
ATOM 648 N N . TRP A 1 85 ? 6.128 -15.591 -8.680 1.00 95.44 85 TRP A N 1
ATOM 649 C CA . TRP A 1 85 ? 6.632 -14.220 -8.650 1.00 95.44 85 TRP A CA 1
ATOM 650 C C . TRP A 1 85 ? 8.071 -14.148 -8.110 1.00 95.44 85 TRP A C 1
ATOM 652 O O . TRP A 1 85 ? 8.906 -13.482 -8.716 1.00 95.44 85 TRP A O 1
ATOM 662 N N . LEU A 1 86 ? 8.414 -14.884 -7.044 1.00 94.88 86 LEU A N 1
ATOM 663 C CA . LEU A 1 86 ? 9.790 -14.953 -6.522 1.00 94.88 86 LEU A CA 1
ATOM 664 C C . LEU A 1 86 ? 10.782 -15.516 -7.555 1.00 94.88 86 LEU A C 1
ATOM 666 O O . LEU A 1 86 ? 11.940 -15.097 -7.624 1.00 94.88 86 LEU A O 1
ATOM 670 N N . ALA A 1 87 ? 10.366 -16.483 -8.375 1.00 94.38 87 ALA A N 1
ATOM 671 C CA . ALA A 1 87 ? 11.184 -16.972 -9.483 1.00 94.38 87 ALA A CA 1
ATOM 672 C C . ALA A 1 87 ? 11.367 -15.897 -10.570 1.00 94.38 87 ALA A C 1
ATOM 674 O O . ALA A 1 87 ? 12.485 -15.692 -11.051 1.00 94.38 87 ALA A O 1
ATOM 675 N N . GLN A 1 88 ? 10.299 -15.176 -10.920 1.00 94.81 88 GLN A N 1
ATOM 676 C CA . GLN A 1 88 ? 10.338 -14.086 -11.899 1.00 94.81 88 GLN A CA 1
ATOM 677 C C . GLN A 1 88 ? 11.180 -12.898 -11.423 1.00 94.81 88 GLN A C 1
ATOM 679 O O . GLN A 1 88 ? 11.989 -12.390 -12.198 1.00 94.81 88 GLN A O 1
ATOM 684 N N . GLN A 1 89 ? 11.068 -12.502 -10.153 1.00 95.25 89 GLN A N 1
ATOM 685 C CA . GLN A 1 89 ? 11.880 -11.448 -9.540 1.00 95.25 89 GLN A CA 1
ATOM 686 C C . GLN A 1 89 ? 13.370 -11.792 -9.635 1.00 95.25 89 GLN A C 1
ATOM 688 O O . GLN A 1 89 ? 14.155 -10.969 -10.107 1.00 95.25 89 GLN A O 1
ATOM 693 N N . ARG A 1 90 ? 13.763 -13.032 -9.312 1.00 94.44 90 ARG A N 1
ATOM 694 C CA . ARG A 1 90 ? 15.163 -13.474 -9.429 1.00 94.44 90 ARG A CA 1
ATOM 695 C C . ARG A 1 90 ? 15.667 -13.421 -10.869 1.00 94.44 90 ARG A C 1
ATOM 697 O O . ARG A 1 90 ? 16.768 -12.930 -11.114 1.00 94.44 90 ARG A O 1
ATOM 704 N N . ARG A 1 91 ? 14.861 -13.875 -11.838 1.00 94.25 91 ARG A N 1
ATOM 705 C CA . ARG A 1 91 ? 15.201 -13.776 -13.272 1.00 94.25 91 ARG A CA 1
ATOM 706 C C . ARG A 1 91 ? 15.372 -12.320 -13.705 1.00 94.25 91 ARG A C 1
ATOM 708 O O . ARG A 1 91 ? 16.371 -11.997 -14.339 1.00 94.25 91 ARG A O 1
ATOM 715 N N . PHE A 1 92 ? 14.442 -11.447 -13.320 1.00 94.50 92 PHE A N 1
ATOM 716 C CA . PHE A 1 92 ? 14.508 -10.011 -13.586 1.00 94.50 92 PHE A CA 1
ATOM 717 C C . PHE A 1 92 ? 15.786 -9.387 -13.010 1.00 94.50 92 PHE A C 1
ATOM 719 O O . PHE A 1 92 ? 16.503 -8.682 -13.721 1.00 94.50 92 PHE A O 1
ATOM 726 N N . ARG A 1 93 ? 16.114 -9.675 -11.744 1.00 93.94 93 ARG A N 1
ATOM 727 C CA . ARG A 1 93 ? 17.318 -9.150 -11.088 1.00 93.94 93 ARG A CA 1
ATOM 728 C C . ARG A 1 93 ? 18.593 -9.602 -11.784 1.00 93.94 93 ARG A C 1
ATOM 730 O O . ARG A 1 93 ? 19.448 -8.766 -12.056 1.00 93.94 93 ARG A O 1
ATOM 737 N N . ASN A 1 94 ? 18.684 -10.880 -12.137 1.00 92.50 94 ASN A N 1
ATOM 738 C CA . ASN A 1 94 ? 19.854 -11.421 -12.823 1.00 92.50 94 ASN A CA 1
ATOM 739 C C . ASN A 1 94 ? 20.026 -10.846 -14.237 1.00 92.50 94 ASN A C 1
ATOM 741 O O . ASN A 1 94 ? 21.152 -10.606 -14.660 1.00 92.50 94 ASN A O 1
ATOM 745 N N . ALA A 1 95 ? 18.927 -10.618 -14.962 1.00 92.00 95 ALA A N 1
ATOM 746 C CA . ALA A 1 95 ? 18.976 -10.186 -16.357 1.00 92.00 95 ALA A CA 1
ATOM 747 C C . ALA A 1 95 ? 19.069 -8.660 -16.539 1.00 92.00 95 ALA A C 1
ATOM 749 O O . ALA A 1 95 ? 19.712 -8.201 -17.478 1.00 92.00 95 ALA A O 1
ATOM 750 N N . ILE A 1 96 ? 18.417 -7.869 -15.677 1.00 90.81 96 ILE A N 1
ATOM 751 C CA . ILE A 1 96 ? 18.156 -6.440 -15.937 1.00 90.81 96 ILE A CA 1
ATOM 752 C C . ILE A 1 96 ? 18.779 -5.523 -14.876 1.00 90.81 96 ILE A C 1
ATOM 754 O O . ILE A 1 96 ? 19.254 -4.436 -15.208 1.00 90.81 96 ILE A O 1
ATOM 758 N N . LEU A 1 97 ? 18.825 -5.947 -13.607 1.00 90.38 97 LEU A N 1
ATOM 759 C CA . LEU A 1 97 ? 19.403 -5.166 -12.498 1.00 90.38 97 LEU A CA 1
ATOM 760 C C . LEU A 1 97 ? 20.472 -5.947 -11.702 1.00 90.38 97 LEU A C 1
ATOM 762 O O . LEU A 1 97 ? 20.348 -6.077 -10.479 1.00 90.38 97 LEU A O 1
ATOM 766 N N . PRO A 1 98 ? 21.556 -6.428 -12.349 1.00 81.19 98 PRO A N 1
ATOM 767 C CA . PRO A 1 98 ? 22.525 -7.333 -11.718 1.00 81.19 98 PRO A CA 1
ATOM 768 C C . PRO A 1 98 ? 23.382 -6.669 -10.626 1.00 81.19 98 PRO A C 1
ATOM 770 O O . PRO A 1 98 ? 23.907 -7.336 -9.742 1.00 81.19 98 PRO A O 1
ATOM 773 N N . ASN A 1 99 ? 23.510 -5.341 -10.635 1.00 85.88 99 ASN A N 1
ATOM 774 C CA . ASN A 1 99 ? 24.331 -4.580 -9.684 1.00 85.88 99 ASN A CA 1
ATOM 775 C C . ASN A 1 99 ? 23.608 -4.231 -8.371 1.00 85.88 99 ASN A C 1
ATOM 777 O O . ASN A 1 99 ? 24.003 -3.287 -7.687 1.00 85.88 99 ASN A O 1
ATOM 781 N N . ARG A 1 100 ? 22.530 -4.951 -8.033 1.00 86.25 100 ARG A N 1
ATOM 782 C CA . ARG A 1 100 ? 21.756 -4.764 -6.793 1.00 86.25 100 ARG A CA 1
ATOM 783 C C . ARG A 1 100 ? 21.164 -3.355 -6.621 1.00 86.25 100 ARG A C 1
ATOM 785 O O . ARG A 1 100 ? 20.839 -2.944 -5.508 1.00 86.25 100 ARG A O 1
ATOM 792 N N . ARG A 1 101 ? 20.995 -2.596 -7.712 1.00 91.56 101 ARG A N 1
ATOM 793 C CA . ARG A 1 101 ? 20.343 -1.277 -7.680 1.00 91.56 101 ARG A CA 1
ATOM 794 C C . ARG A 1 101 ? 18.901 -1.397 -7.202 1.00 91.56 101 ARG A C 1
ATOM 796 O O . ARG A 1 101 ? 18.102 -2.125 -7.782 1.00 91.56 101 ARG A O 1
ATOM 803 N N . ARG A 1 102 ? 18.545 -0.620 -6.183 1.00 93.56 102 ARG A N 1
ATOM 804 C CA . ARG A 1 102 ? 17.165 -0.510 -5.692 1.00 93.56 102 ARG A CA 1
ATOM 805 C C . ARG A 1 102 ? 16.323 0.338 -6.638 1.00 93.56 102 ARG A C 1
ATOM 807 O O . ARG A 1 102 ? 16.822 1.341 -7.158 1.00 93.56 102 ARG A O 1
ATOM 814 N N . MET A 1 103 ? 15.080 -0.070 -6.864 1.00 95.50 103 MET A N 1
ATOM 815 C CA . MET A 1 103 ? 14.093 0.709 -7.608 1.00 95.50 103 MET A CA 1
ATOM 816 C C . MET A 1 103 ? 13.442 1.710 -6.654 1.00 95.50 103 MET A C 1
ATOM 818 O O . MET A 1 103 ? 13.108 1.349 -5.535 1.00 95.50 103 MET A O 1
ATOM 822 N N . SER A 1 104 ? 13.286 2.959 -7.086 1.00 95.56 104 SER A N 1
ATOM 823 C CA . SER A 1 104 ? 12.469 3.940 -6.368 1.00 95.56 104 SER A CA 1
ATOM 824 C C . SER A 1 104 ? 11.992 5.040 -7.306 1.00 95.56 104 SER A C 1
ATOM 826 O O . SER A 1 104 ? 12.668 5.372 -8.286 1.00 95.56 104 SER A O 1
ATOM 828 N N . PHE A 1 105 ? 10.846 5.641 -7.007 1.00 95.56 105 PHE A N 1
ATOM 829 C CA . PHE A 1 105 ? 10.187 6.653 -7.819 1.00 95.56 105 PHE A CA 1
ATOM 830 C C . PHE A 1 105 ? 11.074 7.871 -8.069 1.00 95.56 105 PHE A C 1
ATOM 832 O O . PHE A 1 105 ? 11.110 8.409 -9.182 1.00 95.56 105 PHE A O 1
ATOM 839 N N . LYS A 1 106 ? 11.811 8.315 -7.045 1.00 92.69 106 LYS A N 1
ATOM 840 C CA . LYS A 1 106 ? 12.741 9.452 -7.141 1.00 92.69 106 LYS A CA 1
ATOM 841 C C . LYS A 1 106 ? 13.973 9.117 -7.988 1.00 92.69 106 LYS A C 1
ATOM 843 O O . LYS A 1 106 ? 14.471 9.993 -8.690 1.00 92.69 106 LYS A O 1
ATOM 848 N N . ALA A 1 107 ? 14.422 7.861 -7.988 1.00 93.88 107 ALA A N 1
ATOM 849 C CA . ALA A 1 107 ? 15.626 7.431 -8.697 1.00 93.88 107 ALA A CA 1
ATOM 850 C C . ALA A 1 107 ? 15.394 7.026 -10.167 1.00 93.88 107 ALA A C 1
ATOM 852 O O . ALA A 1 107 ? 16.357 6.713 -10.862 1.00 93.88 107 ALA A O 1
ATOM 853 N N . LEU A 1 108 ? 14.155 7.053 -10.676 1.00 93.88 108 LEU A N 1
ATOM 854 C CA . LEU A 1 108 ? 13.822 6.625 -12.047 1.00 93.88 108 LEU A CA 1
ATOM 855 C C . LEU A 1 108 ? 14.430 7.472 -13.179 1.00 93.88 108 LEU A C 1
ATOM 857 O O . LEU A 1 108 ? 14.316 7.094 -14.341 1.00 93.88 108 LEU A O 1
ATOM 861 N N . ASN A 1 109 ? 15.079 8.596 -12.874 1.00 89.75 109 ASN A N 1
ATOM 862 C CA . ASN A 1 109 ? 15.843 9.348 -13.875 1.00 89.75 109 ASN A CA 1
ATOM 863 C C . ASN A 1 109 ? 17.186 8.677 -14.227 1.00 89.75 109 ASN A C 1
ATOM 865 O O . ASN A 1 109 ? 17.808 9.042 -15.220 1.00 89.75 109 ASN A O 1
ATOM 869 N N . ASP A 1 110 ? 17.620 7.681 -13.450 1.00 92.56 110 ASP A N 1
ATOM 870 C CA . ASP A 1 110 ? 18.752 6.816 -13.784 1.00 92.56 110 ASP A CA 1
ATOM 871 C C . ASP A 1 110 ? 18.432 5.937 -15.005 1.00 92.56 110 ASP A C 1
ATOM 873 O O . ASP A 1 110 ? 17.404 5.258 -15.035 1.00 92.56 110 ASP A O 1
ATOM 877 N N . GLY A 1 111 ? 19.322 5.916 -16.003 1.00 91.56 111 GLY A N 1
ATOM 878 C CA . GLY A 1 111 ? 19.073 5.244 -17.286 1.00 91.56 111 GLY A CA 1
ATOM 879 C C . GLY A 1 111 ? 18.765 3.748 -17.156 1.00 91.56 111 GLY A C 1
ATOM 880 O O . GLY A 1 111 ? 17.835 3.256 -17.793 1.00 91.56 111 GLY A O 1
ATOM 881 N N . MET A 1 112 ? 19.479 3.044 -16.273 1.00 92.31 112 MET A N 1
ATOM 882 C CA . MET A 1 112 ? 19.265 1.613 -16.035 1.00 92.31 112 MET A CA 1
ATOM 883 C C . MET A 1 112 ? 17.924 1.355 -15.336 1.00 92.31 112 MET A C 1
ATOM 885 O O . MET A 1 112 ? 17.152 0.510 -15.782 1.00 92.31 112 MET A O 1
ATOM 889 N N . ARG A 1 113 ? 17.582 2.127 -14.294 1.00 94.94 113 ARG A N 1
ATOM 890 C CA . ARG A 1 113 ? 16.261 2.031 -13.639 1.00 94.94 113 ARG A CA 1
ATOM 891 C C . ARG A 1 113 ? 15.112 2.373 -14.584 1.00 94.94 113 ARG A C 1
ATOM 893 O O . ARG A 1 113 ? 14.058 1.748 -14.521 1.00 94.94 113 ARG A O 1
ATOM 900 N N . ARG A 1 114 ? 15.314 3.340 -15.481 1.00 94.62 114 ARG A N 1
ATOM 901 C CA . ARG A 1 114 ? 14.334 3.707 -16.507 1.00 94.62 114 ARG A CA 1
ATOM 902 C C . ARG A 1 114 ? 14.045 2.551 -17.459 1.00 94.62 114 ARG A C 1
ATOM 904 O O . ARG A 1 114 ? 12.878 2.275 -17.718 1.00 94.62 114 ARG A O 1
ATOM 911 N N . GLN A 1 115 ? 1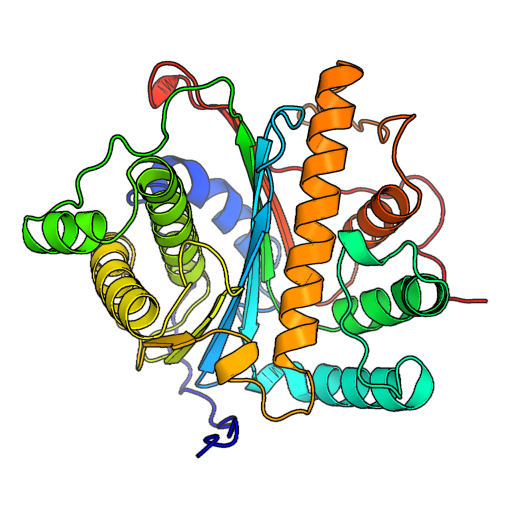5.084 1.870 -17.942 1.00 93.00 115 GLN A N 1
ATOM 912 C CA . GLN A 1 115 ? 14.940 0.674 -18.781 1.00 93.00 115 GLN A CA 1
ATOM 913 C C . GLN A 1 115 ? 14.303 -0.487 -18.007 1.00 93.00 115 GLN A C 1
ATOM 915 O O . GLN A 1 115 ? 13.467 -1.207 -18.546 1.00 93.00 115 GLN A O 1
ATOM 920 N N . ALA A 1 116 ? 14.641 -0.625 -16.724 1.00 95.94 116 ALA A N 1
ATOM 921 C CA . ALA A 1 116 ? 14.118 -1.680 -15.871 1.00 95.94 116 ALA A CA 1
ATOM 922 C C . ALA A 1 116 ? 12.648 -1.488 -15.472 1.00 95.94 116 ALA A C 1
ATOM 924 O O . ALA A 1 116 ? 12.001 -2.470 -15.125 1.00 95.94 116 ALA A O 1
ATOM 925 N N . LEU A 1 117 ? 12.096 -0.268 -15.524 1.00 96.75 117 LEU A N 1
ATOM 926 C CA . LEU A 1 117 ? 10.762 0.025 -14.988 1.00 96.75 117 LEU A CA 1
ATOM 927 C C . LEU A 1 117 ? 9.645 -0.807 -15.631 1.00 96.75 117 LEU A C 1
ATOM 929 O O . LEU A 1 117 ? 8.781 -1.304 -14.914 1.00 96.75 117 LEU A O 1
ATOM 933 N N . VAL A 1 118 ? 9.637 -0.968 -16.959 1.00 95.94 118 VAL A N 1
ATOM 934 C CA . VAL A 1 118 ? 8.587 -1.762 -17.625 1.00 95.94 118 VAL A CA 1
ATOM 935 C C . VAL A 1 118 ? 8.681 -3.240 -17.222 1.00 95.94 118 VAL A C 1
ATOM 937 O O . VAL A 1 118 ? 7.700 -3.734 -16.665 1.00 95.94 118 VAL A O 1
ATOM 940 N N . PRO A 1 119 ? 9.826 -3.935 -17.396 1.00 95.94 119 PRO A N 1
ATOM 941 C CA . PRO A 1 119 ? 9.972 -5.320 -16.940 1.00 95.94 119 PRO A CA 1
ATOM 942 C C . PRO A 1 119 ? 9.704 -5.501 -15.442 1.00 95.94 119 PRO A C 1
ATOM 944 O O . PRO A 1 119 ? 9.100 -6.487 -15.029 1.00 95.94 119 PRO A O 1
ATOM 947 N N . PHE A 1 120 ? 10.099 -4.521 -14.627 1.00 97.38 120 PHE A N 1
ATOM 948 C CA . PHE A 1 120 ? 9.859 -4.520 -13.191 1.00 97.38 120 PHE A CA 1
ATOM 949 C C . PHE A 1 120 ? 8.364 -4.541 -12.859 1.00 97.38 120 PHE A C 1
ATOM 951 O O . PHE A 1 120 ? 7.891 -5.392 -12.105 1.00 97.38 120 PHE A O 1
ATOM 958 N N . MET A 1 121 ? 7.591 -3.641 -13.470 1.00 97.44 121 MET A N 1
ATOM 959 C CA . MET A 1 121 ? 6.146 -3.586 -13.254 1.00 97.44 121 MET A CA 1
ATOM 960 C C . MET A 1 121 ? 5.417 -4.774 -13.903 1.00 97.44 121 MET A C 1
ATOM 962 O O . MET A 1 121 ? 4.379 -5.198 -13.398 1.00 97.44 121 MET A O 1
ATOM 966 N N . GLN A 1 122 ? 5.953 -5.358 -14.981 1.00 95.19 122 GLN A N 1
ATOM 967 C CA . GLN A 1 122 ? 5.447 -6.622 -15.533 1.00 95.19 122 GLN A CA 1
ATOM 968 C C . GLN A 1 122 ? 5.628 -7.778 -14.543 1.00 95.19 122 GLN A C 1
ATOM 970 O O . GLN A 1 122 ? 4.680 -8.523 -14.320 1.00 95.19 122 GLN A O 1
ATOM 975 N N . ALA A 1 123 ? 6.785 -7.888 -13.884 1.00 95.62 123 ALA A N 1
ATOM 976 C CA . ALA A 1 123 ? 6.970 -8.865 -12.812 1.00 95.62 123 ALA A CA 1
ATOM 977 C C . ALA A 1 123 ? 5.998 -8.596 -11.650 1.00 95.62 123 ALA A C 1
ATOM 979 O O . ALA A 1 123 ? 5.301 -9.502 -11.204 1.00 95.62 123 ALA A O 1
ATOM 980 N N . ALA A 1 124 ? 5.859 -7.338 -11.213 1.00 97.00 124 ALA A N 1
ATOM 981 C CA . ALA A 1 124 ? 4.911 -6.949 -10.162 1.00 97.00 124 ALA A CA 1
ATOM 982 C C . ALA A 1 124 ? 3.444 -7.289 -10.493 1.00 97.00 124 ALA A C 1
ATOM 984 O O . ALA A 1 124 ? 2.639 -7.521 -9.591 1.00 97.00 124 ALA A O 1
ATOM 985 N N . ALA A 1 125 ? 3.077 -7.335 -11.777 1.00 95.56 125 ALA A N 1
ATOM 986 C CA . ALA A 1 125 ? 1.736 -7.718 -12.206 1.00 95.56 125 ALA A CA 1
ATOM 987 C C . ALA A 1 125 ? 1.384 -9.165 -11.826 1.00 95.56 125 ALA A C 1
ATOM 989 O O . ALA A 1 125 ? 0.216 -9.448 -11.564 1.00 95.56 125 ALA A O 1
ATOM 990 N N . GLY A 1 126 ? 2.380 -10.056 -11.768 1.00 94.31 126 GLY A N 1
ATOM 991 C CA . GLY A 1 126 ? 2.219 -11.469 -11.419 1.00 94.31 126 GLY A CA 1
ATOM 992 C C . GLY A 1 126 ? 1.994 -11.746 -9.931 1.00 94.31 126 GLY A C 1
ATOM 993 O O . GLY A 1 126 ? 1.752 -12.893 -9.573 1.00 94.31 126 GLY A O 1
ATOM 994 N N . ILE A 1 127 ? 2.056 -10.728 -9.065 1.00 95.62 127 ILE A N 1
ATOM 995 C CA . ILE A 1 127 ? 1.862 -10.896 -7.620 1.00 95.62 127 ILE A CA 1
ATOM 996 C C . ILE A 1 127 ? 0.406 -11.264 -7.324 1.00 95.62 127 ILE A C 1
ATOM 998 O O . ILE A 1 127 ? -0.515 -10.500 -7.605 1.00 95.62 127 ILE A O 1
ATOM 1002 N N . GLU A 1 128 ? 0.182 -12.395 -6.669 1.00 93.19 128 GLU A N 1
ATOM 1003 C CA . GLU A 1 128 ? -1.097 -12.717 -6.046 1.00 93.19 128 GLU A CA 1
ATOM 1004 C C . GLU A 1 128 ? -1.227 -11.957 -4.724 1.00 93.19 128 GLU A C 1
ATOM 1006 O O . GLU A 1 128 ? -0.818 -12.424 -3.658 1.00 93.19 128 GLU A O 1
ATOM 1011 N N . GLY A 1 129 ? -1.785 -10.751 -4.803 1.00 94.06 129 GLY A N 1
ATOM 1012 C CA . GLY A 1 129 ? -1.903 -9.862 -3.654 1.00 94.06 129 GLY A CA 1
ATOM 1013 C C . GLY A 1 129 ? -2.898 -8.727 -3.855 1.00 94.06 129 GLY A C 1
ATOM 1014 O O . GLY A 1 129 ? -3.660 -8.683 -4.825 1.00 94.06 129 GLY A O 1
ATOM 1015 N N . TYR A 1 130 ? -2.889 -7.800 -2.906 1.00 95.50 130 TYR A N 1
ATOM 1016 C CA . TYR A 1 130 ? -3.774 -6.652 -2.826 1.00 95.50 130 TYR A CA 1
ATOM 1017 C C . TYR A 1 130 ? -2.952 -5.379 -2.608 1.00 95.50 130 TYR A C 1
ATOM 1019 O O . TYR A 1 130 ? -2.380 -5.172 -1.544 1.00 95.50 130 TYR A O 1
ATOM 1027 N N . LEU A 1 131 ? -2.908 -4.520 -3.622 1.00 97.12 131 LEU A N 1
ATOM 1028 C CA . LEU A 1 131 ? -2.314 -3.190 -3.579 1.00 97.12 131 LEU A CA 1
ATOM 1029 C C . LEU A 1 131 ? -3.405 -2.162 -3.254 1.00 97.12 131 LEU A C 1
ATOM 1031 O O . LEU A 1 131 ? -4.161 -1.730 -4.132 1.00 97.12 131 LEU A O 1
ATOM 1035 N N . ALA A 1 132 ? -3.506 -1.793 -1.984 1.00 97.62 132 ALA A N 1
ATOM 1036 C CA . ALA A 1 132 ? -4.404 -0.755 -1.504 1.00 97.62 132 ALA A CA 1
ATOM 1037 C C . ALA A 1 132 ? -3.680 0.590 -1.475 1.00 97.62 132 ALA A C 1
ATOM 1039 O O . ALA A 1 132 ? -2.569 0.694 -0.965 1.00 97.62 132 ALA A O 1
ATOM 1040 N N . GLN A 1 133 ? -4.316 1.628 -2.002 1.00 97.81 133 GLN A N 1
ATOM 1041 C CA . GLN A 1 133 ? -3.761 2.971 -2.029 1.00 97.81 133 GLN A CA 1
ATOM 1042 C C . GLN A 1 133 ? -4.773 3.983 -1.520 1.00 97.81 133 GLN A C 1
ATOM 1044 O O . GLN A 1 133 ? -5.944 3.934 -1.899 1.00 97.81 133 GLN A O 1
ATOM 1049 N N . PHE A 1 134 ? -4.301 4.932 -0.726 1.00 97.38 134 PHE A N 1
ATOM 1050 C CA . PHE A 1 134 ? -5.091 6.014 -0.164 1.00 97.38 134 PHE A CA 1
ATOM 1051 C C . PHE A 1 134 ? -4.436 7.345 -0.507 1.00 97.38 134 PHE A C 1
ATOM 1053 O O . PHE A 1 134 ? -3.238 7.509 -0.302 1.00 97.38 134 PHE A O 1
ATOM 1060 N N . ALA A 1 135 ? -5.215 8.293 -1.015 1.00 95.75 135 ALA A N 1
ATOM 1061 C CA . ALA A 1 135 ? -4.827 9.694 -1.121 1.00 95.75 135 ALA A CA 1
ATOM 1062 C C . ALA A 1 135 ? -5.704 10.506 -0.165 1.00 95.75 135 ALA A C 1
ATOM 1064 O O . ALA A 1 135 ? -6.914 10.594 -0.364 1.00 95.75 135 ALA A O 1
ATOM 1065 N N . ILE A 1 136 ? -5.109 11.067 0.881 1.00 94.12 136 ILE A N 1
ATOM 1066 C CA . ILE A 1 136 ? -5.799 11.832 1.921 1.00 94.12 136 ILE A CA 1
ATOM 1067 C C . ILE A 1 136 ? -5.502 13.312 1.703 1.00 94.12 136 ILE A C 1
ATOM 1069 O O . ILE A 1 136 ? -4.341 13.710 1.652 1.00 94.12 136 ILE A O 1
ATOM 1073 N N . SER A 1 137 ? -6.542 14.120 1.510 1.00 91.44 137 SER A N 1
ATOM 1074 C CA . SER A 1 137 ? -6.405 15.556 1.257 1.00 91.44 137 SER A CA 1
ATOM 1075 C C . SER A 1 137 ? -5.766 16.260 2.449 1.00 91.44 137 SER A C 1
ATOM 1077 O O . SER A 1 137 ? -6.192 16.064 3.586 1.00 91.44 137 SER A O 1
ATOM 1079 N N . LYS A 1 138 ? -4.793 17.132 2.179 1.00 89.50 138 LYS A N 1
ATOM 1080 C CA . LYS A 1 138 ? -4.159 17.975 3.204 1.00 89.50 138 LYS A CA 1
ATOM 1081 C C . LYS A 1 138 ? -4.956 19.225 3.562 1.00 89.50 138 LYS A C 1
ATOM 1083 O O . LYS A 1 138 ? -4.619 19.900 4.525 1.00 89.50 138 LYS A O 1
ATOM 1088 N N . ALA A 1 139 ? -5.955 19.577 2.753 1.00 85.38 139 ALA A N 1
ATOM 1089 C CA . ALA A 1 139 ? -6.740 20.794 2.952 1.00 85.38 139 ALA A CA 1
ATOM 1090 C C . ALA A 1 139 ? -7.764 20.672 4.094 1.00 85.38 139 ALA A C 1
ATOM 1092 O O . ALA A 1 139 ? -8.338 21.680 4.499 1.00 85.38 139 ALA A O 1
ATOM 1093 N N . GLY A 1 140 ? -8.026 19.453 4.571 1.00 80.25 140 GLY A N 1
ATOM 1094 C CA . GLY A 1 140 ? -8.979 19.192 5.644 1.00 80.25 140 GLY A CA 1
ATOM 1095 C C . GLY A 1 140 ? -8.350 19.122 7.032 1.00 80.25 140 GLY A C 1
ATOM 1096 O O . GLY A 1 140 ? -7.152 19.334 7.215 1.00 80.25 140 GLY A O 1
ATOM 1097 N N . GLU A 1 141 ? -9.186 18.803 8.016 1.00 80.38 141 GLU A N 1
ATOM 1098 C CA . GLU A 1 141 ? -8.758 18.579 9.398 1.00 80.38 141 GLU A CA 1
ATOM 1099 C C . GLU A 1 141 ? -7.957 17.276 9.545 1.00 80.38 141 GLU A C 1
ATOM 1101 O O . GLU A 1 141 ? -7.957 16.415 8.663 1.00 80.38 141 GLU A O 1
ATOM 1106 N N . ALA A 1 142 ? -7.269 17.119 10.677 1.00 81.50 142 ALA A N 1
ATOM 1107 C CA . ALA A 1 142 ? -6.595 15.871 11.011 1.00 81.50 142 ALA A CA 1
ATOM 1108 C C . ALA A 1 142 ? -7.607 14.716 11.082 1.00 81.50 142 ALA A C 1
ATOM 1110 O O . ALA A 1 142 ? -8.666 14.848 11.695 1.00 81.50 142 ALA A O 1
ATOM 1111 N N . LEU A 1 143 ? -7.260 13.561 10.502 1.00 82.62 143 LEU A N 1
ATOM 1112 C CA . LEU A 1 143 ? -8.120 12.374 10.579 1.00 82.62 143 LEU A CA 1
ATOM 1113 C C . LEU A 1 143 ? -8.141 11.805 12.004 1.00 82.62 143 LEU A C 1
ATOM 1115 O O . LEU A 1 143 ? -9.126 11.205 12.426 1.00 82.62 143 LEU A O 1
ATOM 1119 N N . PHE A 1 144 ? -7.050 12.032 12.739 1.00 83.12 144 PHE A N 1
ATOM 1120 C CA . PHE A 1 144 ? -6.890 11.650 14.131 1.00 83.12 144 PHE A CA 1
ATOM 1121 C C . PHE A 1 144 ? -6.382 12.848 14.929 1.00 83.12 144 PHE A C 1
ATOM 1123 O O . PHE A 1 144 ? -5.319 13.392 14.639 1.00 83.12 144 PHE A O 1
ATOM 1130 N N . THR A 1 145 ? -7.111 13.243 15.969 1.00 64.69 145 THR A N 1
ATOM 1131 C CA . THR A 1 145 ? -6.760 14.395 16.817 1.00 64.69 145 THR A CA 1
ATOM 1132 C C . THR A 1 145 ? -5.830 14.035 17.981 1.00 64.69 145 THR A C 1
ATOM 1134 O O . THR A 1 145 ? -5.677 14.817 18.912 1.00 64.69 145 THR A O 1
ATOM 1137 N N . GLY A 1 146 ? -5.166 12.877 17.904 1.00 59.25 146 GLY A N 1
ATOM 1138 C CA . GLY A 1 146 ? -3.974 12.577 18.692 1.00 59.25 146 GLY A CA 1
ATOM 1139 C C . GLY A 1 146 ? -4.209 12.371 20.184 1.00 59.25 146 GLY A C 1
ATOM 1140 O O . GLY A 1 146 ? -3.689 13.130 20.985 1.00 59.25 146 GLY A O 1
ATOM 1141 N N . LEU A 1 147 ? -4.889 11.292 20.556 1.00 54.31 147 LEU A N 1
ATOM 1142 C CA . LEU A 1 147 ? -4.563 10.501 21.743 1.00 54.31 147 LEU A CA 1
ATOM 1143 C C . LEU A 1 147 ? -4.846 9.046 21.366 1.00 54.31 147 LEU A C 1
ATOM 1145 O O . LEU A 1 147 ? -5.856 8.772 20.718 1.00 54.31 147 LEU A O 1
ATOM 1149 N N . ALA A 1 148 ? -3.949 8.122 21.715 1.00 60.19 148 ALA A N 1
ATOM 1150 C CA . ALA A 1 148 ? -4.340 6.719 21.675 1.00 60.19 148 ALA A CA 1
ATOM 1151 C C . ALA A 1 148 ? -5.514 6.516 22.643 1.00 60.19 148 ALA A C 1
ATOM 1153 O O . ALA A 1 148 ? -5.648 7.264 23.612 1.00 60.19 148 ALA A O 1
ATOM 1154 N N . GLU A 1 149 ? -6.350 5.514 22.379 1.00 66.62 149 GLU A N 1
ATOM 1155 C CA . GLU A 1 149 ? -7.575 5.257 23.152 1.00 66.62 149 GLU A CA 1
ATOM 1156 C C . GLU A 1 149 ? -7.300 5.024 24.652 1.00 66.62 149 GLU A C 1
ATOM 1158 O O . GLU A 1 149 ? -8.187 5.222 25.479 1.00 66.62 149 GLU A O 1
ATOM 1163 N N . ASP A 1 150 ? -6.059 4.665 25.009 1.00 80.31 150 ASP A N 1
ATOM 1164 C CA . ASP A 1 150 ? -5.605 4.435 26.377 1.00 80.31 150 ASP A CA 1
ATOM 1165 C C . ASP A 1 150 ? -4.303 5.187 26.735 1.00 80.31 150 ASP A C 1
ATOM 1167 O O . ASP A 1 150 ? -3.557 5.682 25.880 1.00 80.31 150 ASP A O 1
ATOM 1171 N N . GLU A 1 151 ? -4.017 5.261 28.041 1.00 85.50 151 GLU A N 1
ATOM 1172 C CA . GLU A 1 151 ? -2.851 5.964 28.589 1.00 85.50 151 GLU A CA 1
ATOM 1173 C C . GLU A 1 151 ? -1.522 5.405 28.060 1.00 85.50 151 GLU A C 1
ATOM 1175 O O . GLU A 1 151 ? -0.597 6.165 27.766 1.00 85.50 151 GLU A O 1
ATOM 1180 N N . VAL A 1 152 ? -1.422 4.084 27.894 1.00 86.75 152 VAL A N 1
ATOM 1181 C CA . VAL A 1 152 ? -0.181 3.435 27.456 1.00 86.75 152 VAL A CA 1
ATOM 1182 C C . VAL A 1 152 ? 0.116 3.779 26.002 1.00 86.75 152 VAL A C 1
ATOM 1184 O O . VAL A 1 152 ? 1.240 4.146 25.667 1.00 86.75 152 VAL A O 1
ATOM 1187 N N . GLY A 1 153 ? -0.886 3.722 25.130 1.00 87.75 153 GLY A N 1
ATOM 1188 C CA . GLY A 1 153 ? -0.766 4.148 23.747 1.00 87.75 153 GLY A CA 1
ATOM 1189 C C . GLY A 1 153 ? -0.419 5.633 23.650 1.00 87.75 153 GLY A C 1
ATOM 1190 O O . GLY A 1 153 ? 0.411 6.008 22.826 1.00 87.75 153 GLY A O 1
ATOM 1191 N N . ALA A 1 154 ? -0.972 6.481 24.524 1.00 87.44 154 ALA A N 1
ATOM 1192 C CA . ALA A 1 154 ? -0.626 7.899 24.557 1.00 87.44 154 ALA A CA 1
ATOM 1193 C C . ALA A 1 154 ? 0.839 8.112 24.981 1.00 87.44 154 ALA A C 1
ATOM 1195 O O . ALA A 1 154 ? 1.521 8.981 24.435 1.00 87.44 154 ALA A O 1
ATOM 1196 N N . GLN A 1 155 ? 1.353 7.309 25.917 1.00 90.44 155 GLN A N 1
ATOM 1197 C CA . GLN A 1 155 ? 2.765 7.324 26.308 1.00 90.44 155 GLN A CA 1
ATOM 1198 C C . GLN A 1 155 ? 3.686 6.826 25.185 1.00 90.44 155 GLN A C 1
ATOM 1200 O O . GLN A 1 155 ? 4.715 7.452 24.929 1.00 90.44 155 GLN A O 1
ATOM 1205 N N . LEU A 1 156 ? 3.310 5.753 24.484 1.00 91.69 156 LEU A N 1
ATOM 1206 C CA . LEU A 1 156 ? 4.052 5.253 23.323 1.00 91.69 156 LEU A CA 1
ATOM 1207 C C . LEU A 1 156 ? 4.088 6.303 22.204 1.00 91.69 156 LEU A C 1
ATOM 1209 O O . LEU A 1 156 ? 5.154 6.610 21.680 1.00 91.69 156 LEU A O 1
ATOM 1213 N N . LEU A 1 157 ? 2.955 6.936 21.890 1.00 91.31 157 LEU A N 1
ATOM 1214 C CA . LEU A 1 157 ? 2.851 7.927 20.815 1.00 91.31 157 LEU A CA 1
ATOM 1215 C C . LEU A 1 157 ? 3.756 9.154 21.037 1.00 91.31 157 LEU A C 1
ATOM 1217 O O . LEU A 1 157 ? 4.285 9.715 20.076 1.00 91.31 157 LEU A O 1
ATOM 1221 N N . LYS A 1 158 ? 4.014 9.532 22.299 1.00 91.62 158 LYS A N 1
ATOM 1222 C CA . LYS A 1 158 ? 4.935 10.628 22.666 1.00 91.62 158 LYS A CA 1
ATOM 1223 C C . LYS A 1 158 ? 6.391 10.384 22.250 1.00 91.62 158 LYS A C 1
ATOM 1225 O O . LYS A 1 158 ? 7.176 11.330 22.258 1.00 91.62 158 LYS A O 1
ATOM 1230 N N . ARG A 1 159 ? 6.765 9.154 21.876 1.00 92.62 159 ARG A N 1
ATOM 1231 C CA . ARG A 1 159 ? 8.097 8.832 21.332 1.00 92.62 159 ARG A CA 1
ATOM 1232 C C . ARG A 1 159 ? 8.332 9.460 19.957 1.00 92.62 159 ARG A C 1
ATOM 1234 O O . ARG A 1 159 ? 9.478 9.717 19.597 1.00 92.62 159 ARG A O 1
ATOM 1241 N N . TRP A 1 160 ? 7.261 9.756 19.220 1.00 93.75 160 TRP A N 1
ATOM 1242 C CA . TRP A 1 160 ? 7.320 10.464 17.947 1.00 93.75 160 TRP A CA 1
ATOM 1243 C C . TRP A 1 160 ? 7.056 11.957 18.126 1.00 93.75 160 TRP A C 1
ATOM 1245 O O . TRP A 1 160 ? 6.245 12.382 18.953 1.00 93.75 160 TRP A O 1
ATOM 1255 N N . LYS A 1 161 ? 7.711 12.770 17.288 1.00 91.50 161 LYS A N 1
ATOM 1256 C CA . LYS A 1 161 ? 7.452 14.215 17.204 1.00 91.50 161 LYS A CA 1
ATOM 1257 C C . LYS A 1 161 ? 5.978 14.460 16.852 1.00 91.50 161 LYS A C 1
ATOM 1259 O O . LYS A 1 161 ? 5.448 13.715 16.025 1.00 91.50 161 LYS A O 1
ATOM 1264 N N . PRO A 1 162 ? 5.339 15.533 17.357 1.00 87.06 162 PRO A N 1
ATOM 1265 C CA . PRO A 1 162 ? 3.935 15.836 17.058 1.00 87.06 162 PRO A CA 1
ATOM 1266 C C . PRO A 1 162 ? 3.599 15.832 15.560 1.00 87.06 162 PRO A C 1
ATOM 1268 O O . PRO A 1 162 ? 2.560 15.322 15.157 1.00 87.06 162 PRO A O 1
ATOM 1271 N N . SER A 1 163 ? 4.525 16.300 14.716 1.00 84.44 163 SER A N 1
ATOM 1272 C CA . SER A 1 163 ? 4.381 16.311 13.254 1.00 84.44 163 SER A CA 1
ATOM 1273 C C . SER A 1 163 ? 4.295 14.922 12.600 1.00 84.44 163 SER A C 1
ATOM 1275 O O . SER A 1 163 ? 3.917 14.827 11.437 1.00 84.44 163 SER A O 1
ATOM 1277 N N . VAL A 1 164 ? 4.683 13.855 13.304 1.00 90.50 164 VAL A N 1
ATOM 1278 C CA . VAL A 1 164 ? 4.689 12.464 12.813 1.00 90.50 164 VAL A CA 1
ATOM 1279 C C . VAL A 1 164 ? 3.541 11.650 13.416 1.00 90.50 164 VAL A C 1
ATOM 1281 O O . VAL A 1 164 ? 3.095 10.690 12.796 1.00 90.50 164 VAL A O 1
ATOM 1284 N N . GLN A 1 165 ? 3.027 12.036 14.587 1.00 91.81 165 GLN A N 1
ATOM 1285 C CA . GLN A 1 165 ? 2.024 11.262 15.332 1.00 91.81 165 GLN A CA 1
ATOM 1286 C C . GLN A 1 165 ? 0.740 11.018 14.533 1.00 91.81 165 GLN A C 1
ATOM 1288 O O . GLN A 1 165 ? 0.253 9.893 14.475 1.00 91.81 165 GLN A O 1
ATOM 1293 N N . GLU A 1 166 ? 0.211 12.046 13.874 1.00 89.75 166 GLU A N 1
ATOM 1294 C CA . GLU A 1 166 ? -1.013 11.918 13.076 1.00 89.75 166 GLU A CA 1
ATOM 1295 C C . GLU A 1 166 ? -0.802 10.990 11.868 1.00 89.75 166 GLU A C 1
ATOM 1297 O O . GLU A 1 166 ? -1.603 10.083 11.627 1.00 89.75 166 GLU A O 1
ATOM 1302 N N . ARG A 1 167 ? 0.344 11.128 11.185 1.00 91.25 167 ARG A N 1
ATOM 1303 C CA . ARG A 1 167 ? 0.746 10.245 10.081 1.00 91.25 167 ARG A CA 1
ATOM 1304 C C . ARG A 1 167 ? 0.869 8.800 10.550 1.00 91.25 167 ARG A C 1
ATOM 1306 O O . ARG A 1 167 ? 0.366 7.904 9.880 1.00 91.25 167 ARG A O 1
ATOM 1313 N N . LEU A 1 168 ? 1.509 8.582 11.695 1.00 93.75 168 LEU A N 1
ATOM 1314 C CA . LEU A 1 168 ? 1.635 7.271 12.319 1.00 93.75 168 LEU A CA 1
ATOM 1315 C C . LEU A 1 168 ? 0.255 6.665 12.608 1.00 93.75 168 LEU A C 1
ATOM 1317 O O . LEU A 1 168 ? 0.006 5.529 12.215 1.00 93.75 168 LEU A O 1
ATOM 1321 N N . LEU A 1 169 ? -0.673 7.420 13.203 1.00 92.75 169 LEU A N 1
ATOM 1322 C CA . LEU A 1 169 ? -2.037 6.938 13.448 1.00 92.75 169 LEU A CA 1
ATOM 1323 C C . LEU A 1 169 ? -2.746 6.554 12.142 1.00 92.75 169 LEU A C 1
ATOM 1325 O O . LEU A 1 169 ? -3.321 5.470 12.064 1.00 92.75 169 LEU A O 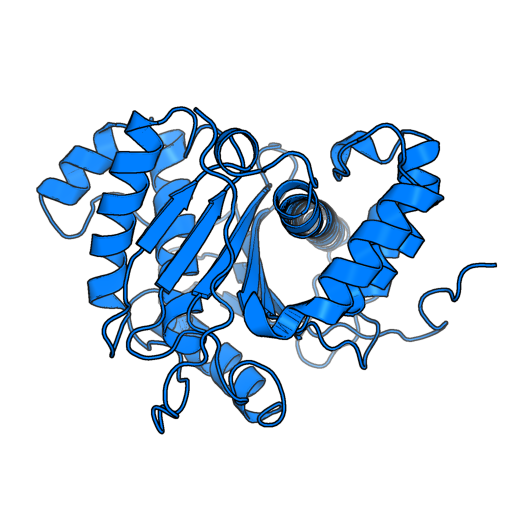1
ATOM 1329 N N . ARG A 1 170 ? -2.632 7.358 11.077 1.00 93.31 170 ARG A N 1
ATOM 1330 C CA . ARG A 1 170 ? -3.160 6.979 9.753 1.00 93.31 170 ARG A CA 1
ATOM 1331 C C . ARG A 1 170 ? -2.588 5.652 9.269 1.00 93.31 170 ARG A C 1
ATOM 1333 O O . ARG A 1 170 ? -3.347 4.787 8.843 1.00 93.31 170 ARG A O 1
ATOM 1340 N N . VAL A 1 171 ? -1.273 5.473 9.365 1.00 95.12 171 VAL A N 1
ATOM 1341 C CA . VAL A 1 171 ? -0.592 4.237 8.962 1.00 95.12 171 VAL A CA 1
ATOM 1342 C C . VAL A 1 171 ? -1.098 3.036 9.766 1.00 95.12 171 VAL A C 1
ATOM 1344 O O . VAL A 1 171 ? -1.444 2.014 9.174 1.00 95.12 171 VAL A O 1
ATOM 1347 N N . LEU A 1 172 ? -1.210 3.169 11.089 1.00 95.19 172 LEU A N 1
ATOM 1348 C CA . LEU A 1 172 ? -1.695 2.116 11.984 1.00 95.19 172 LEU A CA 1
ATOM 1349 C C . LEU A 1 172 ? -3.149 1.732 11.685 1.00 95.19 172 LEU A C 1
ATOM 1351 O O . LEU A 1 172 ? -3.447 0.557 11.477 1.00 95.19 172 LEU A O 1
ATOM 1355 N N . HIS A 1 173 ? -4.047 2.716 11.612 1.00 94.75 173 HIS A N 1
ATOM 1356 C CA . HIS A 1 173 ? -5.476 2.487 11.400 1.00 94.75 173 HIS A CA 1
ATOM 1357 C C . HIS A 1 173 ? -5.789 1.963 9.993 1.00 94.75 173 HIS A C 1
ATOM 1359 O O . HIS A 1 173 ? -6.645 1.091 9.847 1.00 94.75 173 HIS A O 1
ATOM 1365 N N . LEU A 1 174 ? -5.098 2.446 8.953 1.00 96.44 174 LEU A N 1
ATOM 1366 C CA . LEU A 1 174 ? -5.247 1.911 7.595 1.00 96.44 174 LEU A CA 1
ATOM 1367 C C . LEU A 1 174 ? -4.716 0.476 7.502 1.00 96.44 174 LEU A C 1
ATOM 1369 O O . LEU A 1 174 ? -5.378 -0.374 6.910 1.00 96.44 174 LEU A O 1
ATOM 1373 N N . SER A 1 175 ? -3.573 0.184 8.128 1.00 96.88 175 SER A N 1
ATOM 1374 C CA . SER A 1 175 ? -3.015 -1.175 8.171 1.00 96.88 175 SER A CA 1
ATOM 1375 C C . SER A 1 175 ? -3.944 -2.138 8.911 1.00 96.88 175 SER A C 1
ATOM 1377 O O . SER A 1 175 ? -4.232 -3.221 8.405 1.00 96.88 175 SER A O 1
ATOM 1379 N N . ALA A 1 176 ? -4.470 -1.728 10.071 1.00 95.81 176 ALA A N 1
ATOM 1380 C CA . ALA A 1 176 ? -5.394 -2.530 10.869 1.00 95.81 176 ALA A CA 1
ATOM 1381 C C . ALA A 1 176 ? -6.707 -2.779 10.118 1.00 95.81 176 ALA A C 1
ATOM 1383 O O . ALA A 1 176 ? -7.164 -3.918 10.035 1.00 95.81 176 ALA A O 1
ATOM 1384 N N . PHE A 1 177 ? -7.269 -1.738 9.494 1.00 96.00 177 PHE A N 1
ATOM 1385 C CA . PHE A 1 177 ? -8.433 -1.869 8.624 1.00 96.00 177 PHE A CA 1
ATOM 1386 C C . PHE A 1 177 ? -8.177 -2.881 7.505 1.00 96.00 177 PHE A C 1
ATOM 1388 O O . PHE A 1 177 ? -8.944 -3.830 7.353 1.00 96.00 177 PHE A O 1
ATOM 1395 N N . LEU A 1 178 ? -7.083 -2.729 6.755 1.00 96.50 178 LEU A N 1
ATOM 1396 C CA . LEU A 1 178 ? -6.786 -3.613 5.632 1.00 96.50 178 LEU A CA 1
ATOM 1397 C C . LEU A 1 178 ? -6.615 -5.066 6.067 1.00 96.50 178 LEU A C 1
ATOM 1399 O O . LEU A 1 178 ? -7.181 -5.975 5.463 1.00 96.50 178 LEU A O 1
ATOM 1403 N N . LEU A 1 179 ? -5.851 -5.288 7.131 1.00 95.50 179 LEU A N 1
ATOM 1404 C CA . LEU A 1 179 ? -5.592 -6.626 7.635 1.00 95.50 179 LEU A CA 1
ATOM 1405 C C . LEU A 1 179 ? -6.847 -7.265 8.238 1.00 95.50 179 LEU A C 1
ATOM 1407 O O . LEU A 1 179 ? -7.000 -8.475 8.086 1.00 95.50 179 LEU A O 1
ATOM 1411 N N . SER A 1 180 ? -7.779 -6.494 8.808 1.00 94.44 180 SER A N 1
ATOM 1412 C CA . SER A 1 180 ? -9.049 -7.036 9.317 1.00 94.44 180 SER A CA 1
ATOM 1413 C C . SER A 1 180 ? -9.846 -7.784 8.242 1.00 94.44 180 SER A C 1
ATOM 1415 O O . SER A 1 180 ? -10.380 -8.850 8.522 1.00 94.44 180 SER A O 1
ATOM 1417 N N . GLY A 1 181 ? -9.852 -7.285 6.998 1.00 92.31 181 GLY A N 1
ATOM 1418 C CA . GLY A 1 181 ? -10.559 -7.921 5.883 1.00 92.31 181 GLY A CA 1
ATOM 1419 C C . GLY A 1 181 ? -9.701 -8.830 5.002 1.00 92.31 181 GLY A C 1
ATOM 1420 O O . GLY A 1 181 ? -10.245 -9.577 4.197 1.00 92.31 181 GLY A O 1
ATOM 1421 N N . LEU A 1 182 ? -8.368 -8.776 5.093 1.00 92.69 182 LEU A N 1
ATOM 1422 C CA . LEU A 1 182 ? -7.479 -9.534 4.194 1.00 92.69 182 LEU A CA 1
ATOM 1423 C C . LEU A 1 182 ? -6.764 -10.715 4.855 1.00 92.69 182 LEU A C 1
ATOM 1425 O O . LEU A 1 182 ? -6.308 -11.616 4.138 1.00 92.69 182 LEU A O 1
ATOM 1429 N N . SER A 1 183 ? -6.664 -10.723 6.183 1.00 92.69 183 SER A N 1
ATOM 1430 C CA . SER A 1 183 ? -6.031 -11.801 6.947 1.00 92.69 183 SER A CA 1
ATOM 1431 C C . SER A 1 183 ? -6.996 -12.954 7.237 1.00 92.69 183 SER A C 1
ATOM 1433 O O . SER A 1 183 ? -8.156 -12.955 6.826 1.00 92.69 183 SER A O 1
ATOM 1435 N N . SER A 1 184 ? -6.496 -13.998 7.888 1.00 89.62 184 SER A N 1
ATOM 1436 C CA . SER A 1 184 ? -7.293 -15.127 8.367 1.00 89.62 184 SER A CA 1
ATOM 1437 C C . SER A 1 184 ? -6.929 -15.464 9.814 1.00 89.62 184 SER A C 1
ATOM 1439 O O . SER A 1 184 ? -5.830 -15.114 10.256 1.00 89.62 184 SER A O 1
ATOM 1441 N N . PRO A 1 185 ? -7.821 -16.142 10.561 1.00 90.31 185 PRO A N 1
ATOM 1442 C CA . PRO A 1 185 ? -7.529 -16.572 11.925 1.00 90.31 185 PRO A CA 1
ATOM 1443 C C . PRO A 1 185 ? -6.212 -17.354 12.013 1.00 90.31 185 PRO A C 1
ATOM 1445 O O . PRO A 1 185 ? -5.968 -18.255 11.211 1.00 90.31 185 PRO A O 1
ATOM 1448 N N . GLY A 1 186 ? -5.365 -16.997 12.978 1.00 90.62 186 GLY A N 1
ATOM 1449 C CA . GLY A 1 186 ? -4.067 -17.630 13.224 1.00 90.62 186 GLY A CA 1
ATOM 1450 C C . GLY A 1 186 ? -2.965 -17.289 12.214 1.00 90.62 186 GLY A C 1
ATOM 1451 O O . GLY A 1 186 ? -1.863 -17.817 12.341 1.00 90.62 186 GLY A O 1
ATOM 1452 N N . GLN A 1 187 ? -3.224 -16.423 11.228 1.00 91.81 187 GLN A N 1
ATOM 1453 C CA . GLN A 1 187 ? -2.208 -16.014 10.259 1.00 91.81 187 GLN A CA 1
ATOM 1454 C C . GLN A 1 187 ? -1.177 -15.086 10.908 1.00 91.81 187 GLN A C 1
ATOM 1456 O O . GLN A 1 187 ? -1.534 -14.125 11.592 1.00 91.81 187 GLN A O 1
ATOM 1461 N N . ASP A 1 188 ? 0.103 -15.377 10.694 1.00 94.38 188 ASP A N 1
ATOM 1462 C CA . ASP A 1 188 ? 1.209 -14.516 11.098 1.00 94.38 188 ASP A CA 1
ATOM 1463 C C . ASP A 1 188 ? 1.265 -13.301 10.154 1.00 94.38 188 ASP A C 1
ATOM 1465 O O . ASP A 1 188 ? 1.052 -13.439 8.947 1.00 94.38 188 ASP A O 1
ATOM 1469 N N . VAL A 1 189 ? 1.585 -12.117 10.673 1.00 95.25 189 VAL A N 1
ATOM 1470 C CA . VAL A 1 189 ? 1.798 -10.900 9.880 1.00 95.25 189 VAL A CA 1
ATOM 1471 C C . VAL A 1 189 ? 3.241 -10.447 10.011 1.00 95.25 189 VAL A C 1
ATOM 1473 O O . VAL A 1 189 ? 3.730 -10.166 11.107 1.00 95.25 189 VAL A O 1
ATOM 1476 N N . LEU A 1 190 ? 3.909 -10.320 8.869 1.00 95.75 190 LEU A N 1
ATOM 1477 C CA . LEU A 1 190 ? 5.147 -9.568 8.762 1.00 95.75 190 LEU A CA 1
ATOM 1478 C C . LEU A 1 190 ? 4.849 -8.234 8.090 1.00 95.75 190 LEU A C 1
ATOM 1480 O O . LEU A 1 190 ? 4.382 -8.198 6.956 1.00 95.75 190 LEU A O 1
ATOM 1484 N N . TRP A 1 191 ? 5.133 -7.145 8.787 1.00 96.75 191 TRP A N 1
ATOM 1485 C CA . TRP A 1 191 ? 4.963 -5.798 8.283 1.00 96.75 191 TRP A CA 1
ATOM 1486 C C . TRP A 1 191 ? 6.320 -5.175 7.971 1.00 96.75 191 TRP A C 1
ATOM 1488 O O . TRP A 1 191 ? 7.138 -4.971 8.863 1.00 96.75 191 TRP A O 1
ATOM 1498 N N . ILE A 1 192 ? 6.553 -4.882 6.697 1.00 95.88 192 ILE A N 1
ATOM 1499 C CA . ILE A 1 192 ? 7.722 -4.167 6.203 1.00 95.88 192 ILE A CA 1
ATOM 1500 C C . ILE A 1 192 ? 7.339 -2.719 5.912 1.00 95.88 192 ILE A C 1
ATOM 1502 O O . ILE A 1 192 ? 6.417 -2.445 5.142 1.00 95.88 192 ILE A O 1
ATOM 1506 N N . ILE A 1 193 ? 8.056 -1.801 6.538 1.00 92.06 193 ILE A N 1
ATOM 1507 C CA . ILE A 1 193 ? 7.928 -0.355 6.359 1.00 92.06 193 ILE A CA 1
ATOM 1508 C C . ILE A 1 193 ? 9.283 0.204 5.918 1.00 92.06 193 ILE A C 1
ATOM 1510 O O . ILE A 1 193 ? 10.324 -0.362 6.261 1.00 92.06 193 ILE A O 1
ATOM 1514 N N . ASP A 1 194 ? 9.284 1.281 5.138 1.00 83.31 194 ASP A N 1
ATOM 1515 C CA . ASP A 1 194 ? 10.531 1.981 4.825 1.00 83.31 194 ASP A CA 1
ATOM 1516 C C . ASP A 1 194 ? 11.164 2.591 6.091 1.00 83.31 194 ASP A C 1
ATOM 1518 O O . ASP A 1 194 ? 10.500 2.827 7.105 1.00 83.31 194 ASP A O 1
ATOM 1522 N N . GLU A 1 195 ? 12.469 2.834 6.044 1.00 83.50 195 GLU A N 1
ATOM 1523 C CA . GLU A 1 195 ? 13.209 3.458 7.137 1.00 83.50 195 GLU A CA 1
ATOM 1524 C C . GLU A 1 195 ? 13.030 4.986 7.095 1.00 83.50 195 GLU A C 1
ATOM 1526 O O . GLU A 1 195 ? 13.823 5.722 6.509 1.00 83.50 195 GLU A O 1
ATOM 1531 N N . ASP A 1 196 ? 11.950 5.467 7.715 1.00 86.81 196 ASP A N 1
ATOM 1532 C CA . ASP A 1 196 ? 11.608 6.888 7.825 1.00 86.81 196 ASP A CA 1
ATOM 1533 C C . ASP A 1 196 ? 11.454 7.338 9.294 1.00 86.81 196 ASP A C 1
ATOM 1535 O O . ASP A 1 196 ? 11.746 6.597 10.230 1.00 86.81 196 ASP A O 1
ATOM 1539 N N . ASP A 1 197 ? 10.951 8.557 9.528 1.00 88.38 197 ASP A N 1
ATOM 1540 C CA . ASP A 1 197 ? 10.715 9.071 10.887 1.00 88.38 197 ASP A CA 1
ATOM 1541 C C . ASP A 1 197 ? 9.758 8.201 11.737 1.00 88.38 197 ASP A C 1
ATOM 1543 O O . ASP A 1 197 ? 9.737 8.352 12.961 1.00 88.38 197 ASP A O 1
ATOM 1547 N N . ILE A 1 198 ? 8.945 7.324 11.129 1.00 89.88 198 ILE A N 1
ATOM 1548 C CA . ILE A 1 198 ? 8.093 6.369 11.851 1.00 89.88 198 ILE A CA 1
ATOM 1549 C C . ILE A 1 198 ? 8.936 5.199 12.374 1.00 89.88 198 ILE A C 1
ATOM 1551 O O . ILE A 1 198 ? 8.769 4.813 13.531 1.00 89.88 198 ILE A O 1
ATOM 1555 N N . ALA A 1 199 ? 9.855 4.672 11.563 1.00 90.50 199 ALA A N 1
ATOM 1556 C CA . ALA A 1 199 ? 10.646 3.475 11.861 1.00 90.50 199 ALA A CA 1
ATOM 1557 C C . ALA A 1 199 ? 12.167 3.730 11.916 1.00 90.50 199 ALA A C 1
ATOM 1559 O O . ALA A 1 199 ? 12.960 2.849 11.598 1.00 90.50 199 ALA A O 1
ATOM 1560 N N . ALA A 1 200 ? 12.587 4.916 12.366 1.00 88.94 200 ALA A N 1
ATOM 1561 C CA . ALA A 1 200 ? 13.976 5.387 12.267 1.00 88.94 200 ALA A CA 1
ATOM 1562 C C . ALA A 1 200 ? 15.012 4.586 13.081 1.00 88.94 200 ALA A C 1
ATOM 1564 O O . ALA A 1 200 ? 16.210 4.833 12.975 1.00 88.94 200 ALA A O 1
ATOM 1565 N N . ASN A 1 201 ? 14.573 3.707 13.985 1.00 90.31 201 ASN A N 1
ATOM 1566 C CA . ASN A 1 201 ? 15.443 2.812 14.745 1.00 90.31 201 ASN A CA 1
ATOM 1567 C C . ASN A 1 201 ? 14.643 1.646 15.347 1.00 90.31 201 ASN A C 1
ATOM 1569 O O . ASN A 1 201 ? 13.414 1.673 15.416 1.00 90.31 201 ASN A O 1
ATOM 1573 N N . VAL A 1 202 ? 15.360 0.637 15.849 1.00 90.38 202 VAL A N 1
ATOM 1574 C CA . VAL A 1 202 ? 14.782 -0.592 16.424 1.00 90.38 202 VAL A CA 1
ATOM 1575 C C . VAL A 1 202 ? 13.851 -0.322 17.616 1.00 90.38 202 VAL A C 1
ATOM 1577 O O . VAL A 1 202 ? 12.860 -1.035 17.783 1.00 90.38 202 VAL A O 1
ATOM 1580 N N . ASN A 1 203 ? 14.113 0.710 18.426 1.00 92.69 203 ASN A N 1
ATOM 1581 C CA . ASN A 1 203 ? 13.238 1.046 19.555 1.00 92.69 203 ASN A CA 1
ATOM 1582 C C . ASN A 1 203 ? 11.891 1.577 19.054 1.00 92.69 203 ASN A C 1
ATOM 1584 O O . ASN A 1 203 ? 10.849 1.073 19.464 1.00 92.69 203 ASN A O 1
ATOM 1588 N N . LEU A 1 204 ? 11.906 2.516 18.100 1.00 93.25 204 LEU A N 1
ATOM 1589 C CA . LEU A 1 204 ? 10.676 3.014 17.474 1.00 93.25 204 LEU A CA 1
ATOM 1590 C C . LEU A 1 204 ? 9.923 1.909 16.730 1.00 93.25 204 LEU A C 1
ATOM 1592 O O . LEU A 1 204 ? 8.701 1.874 16.773 1.00 93.25 204 LEU A O 1
ATOM 1596 N N . LEU A 1 205 ? 10.627 0.966 16.106 1.00 92.62 205 LEU A N 1
ATOM 1597 C CA . LEU A 1 205 ? 10.012 -0.194 15.457 1.00 92.62 205 LEU A CA 1
ATOM 1598 C C . LEU A 1 205 ? 9.324 -1.140 16.464 1.00 92.62 205 LEU A C 1
ATOM 1600 O O . LEU A 1 205 ? 8.256 -1.701 16.192 1.00 92.62 205 LEU A O 1
ATOM 1604 N N . THR A 1 206 ? 9.917 -1.299 17.648 1.00 93.31 206 THR A N 1
ATOM 1605 C CA . THR A 1 206 ? 9.331 -2.071 18.754 1.00 93.31 206 THR A CA 1
ATOM 1606 C C . THR A 1 206 ? 8.071 -1.385 19.279 1.00 93.31 206 THR A C 1
ATOM 1608 O O . THR A 1 206 ? 7.025 -2.026 19.403 1.00 93.31 206 THR A O 1
ATOM 1611 N N . ASP A 1 207 ? 8.136 -0.074 19.512 1.00 94.12 207 ASP A N 1
ATOM 1612 C CA . ASP A 1 207 ? 6.996 0.730 19.960 1.00 94.12 207 ASP A CA 1
ATOM 1613 C C . ASP A 1 207 ? 5.889 0.785 18.891 1.00 94.12 207 ASP A C 1
ATOM 1615 O O . ASP A 1 207 ? 4.705 0.696 19.220 1.00 94.12 207 ASP A O 1
ATOM 1619 N N . LEU A 1 208 ? 6.257 0.842 17.605 1.00 94.62 208 LEU A N 1
ATOM 1620 C CA . LEU A 1 208 ? 5.338 0.764 16.467 1.00 94.62 208 LEU A CA 1
ATOM 1621 C C . LEU A 1 208 ? 4.559 -0.550 16.495 1.00 94.62 208 LEU A C 1
ATOM 1623 O O . LEU A 1 208 ? 3.340 -0.545 16.349 1.00 94.62 208 LEU A O 1
ATOM 1627 N N . THR A 1 209 ? 5.249 -1.669 16.731 1.00 94.38 209 THR A N 1
ATOM 1628 C CA . THR A 1 209 ? 4.614 -2.990 16.832 1.00 94.38 209 THR A CA 1
ATOM 1629 C C . THR A 1 209 ? 3.617 -3.032 17.992 1.00 94.38 209 THR A C 1
ATOM 1631 O O . THR A 1 209 ? 2.509 -3.543 17.835 1.00 94.38 209 THR A O 1
ATOM 1634 N N . GLN A 1 210 ? 3.966 -2.452 19.145 1.00 93.50 210 GLN A N 1
ATOM 1635 C CA . GLN A 1 210 ? 3.069 -2.384 20.304 1.00 93.50 210 GLN A CA 1
ATOM 1636 C C . GLN A 1 210 ? 1.840 -1.507 20.050 1.00 93.50 210 GLN A C 1
ATOM 1638 O O . GLN A 1 210 ? 0.720 -1.924 20.346 1.00 93.50 210 GLN A O 1
ATOM 1643 N N . LEU A 1 211 ? 2.031 -0.315 19.477 1.00 93.25 211 LEU A N 1
ATOM 1644 C CA . LEU A 1 211 ? 0.928 0.561 19.079 1.00 93.25 211 LEU A CA 1
ATOM 1645 C C . LEU A 1 211 ? 0.022 -0.118 18.056 1.00 93.25 211 LEU A C 1
ATOM 1647 O O . LEU A 1 211 ? -1.198 -0.019 18.151 1.00 93.25 211 LEU A O 1
ATOM 1651 N N . PHE A 1 212 ? 0.607 -0.844 17.107 1.00 93.69 212 PHE A N 1
ATOM 1652 C CA . PHE A 1 212 ? -0.153 -1.554 16.096 1.00 93.69 212 PHE A CA 1
ATOM 1653 C C . PHE A 1 212 ? -1.028 -2.650 16.690 1.00 93.69 212 PHE A C 1
ATOM 1655 O O . PHE A 1 212 ? -2.225 -2.669 16.416 1.00 93.69 212 PHE A O 1
ATOM 1662 N N . MET A 1 213 ? -0.482 -3.485 17.579 1.00 91.00 213 MET A N 1
ATOM 1663 C CA . MET A 1 213 ? -1.276 -4.490 18.293 1.00 91.00 213 MET A CA 1
ATOM 1664 C C . MET A 1 213 ? -2.452 -3.868 19.054 1.00 91.00 213 MET A C 1
ATOM 1666 O O . MET A 1 213 ? -3.531 -4.453 19.066 1.00 91.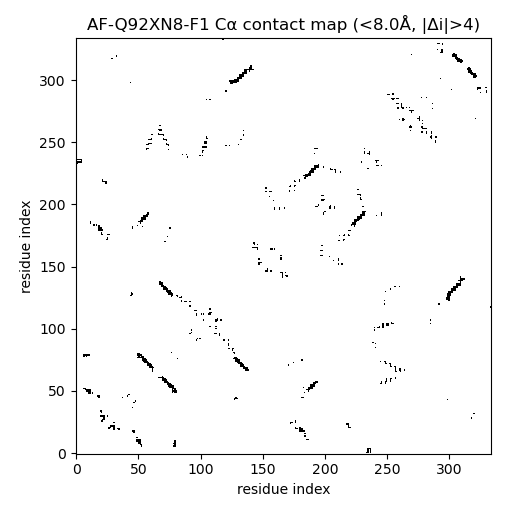00 213 MET A O 1
ATOM 1670 N N . ARG A 1 214 ? -2.272 -2.678 19.644 1.00 91.25 214 ARG A N 1
ATOM 1671 C CA . ARG A 1 214 ? -3.355 -1.946 20.321 1.00 91.25 214 ARG A CA 1
ATOM 1672 C C . ARG A 1 214 ? -4.414 -1.450 19.347 1.00 91.25 214 ARG A C 1
ATOM 1674 O O . ARG A 1 214 ? -5.585 -1.696 19.567 1.00 91.25 214 ARG A O 1
ATOM 1681 N N . VAL A 1 215 ? -4.027 -0.800 18.251 1.00 90.88 215 VAL A N 1
ATOM 1682 C CA . VAL A 1 215 ? -5.000 -0.320 17.253 1.00 90.88 215 VAL A CA 1
ATOM 1683 C C . VAL A 1 215 ? -5.788 -1.486 16.652 1.00 90.88 215 VAL A C 1
ATOM 1685 O O . VAL A 1 215 ? -6.980 -1.365 16.393 1.00 90.88 215 VAL A O 1
ATOM 1688 N N . MET A 1 216 ? -5.148 -2.638 16.457 1.00 90.31 216 MET A N 1
ATOM 1689 C CA . MET A 1 216 ? -5.788 -3.822 15.894 1.00 90.31 216 MET A CA 1
ATOM 1690 C C . MET A 1 216 ? -6.931 -4.388 16.742 1.00 90.31 216 MET A C 1
ATOM 1692 O O . MET A 1 216 ? -7.873 -4.929 16.161 1.00 90.31 216 MET A O 1
ATOM 1696 N N . THR A 1 217 ? -6.899 -4.273 18.073 1.00 86.81 217 THR A N 1
ATOM 1697 C CA . THR A 1 217 ? -7.969 -4.839 18.919 1.00 86.81 217 THR A CA 1
ATOM 1698 C C . THR A 1 217 ? -9.335 -4.243 18.588 1.00 86.81 217 THR A C 1
ATOM 1700 O O . THR A 1 217 ? -10.337 -4.949 18.655 1.00 86.81 217 THR A O 1
ATOM 1703 N N . SER A 1 218 ? -9.370 -2.985 18.146 1.00 86.00 218 SER A N 1
ATOM 1704 C CA . SER A 1 218 ? -10.597 -2.282 17.764 1.00 86.00 218 SER A CA 1
ATOM 1705 C C . SER A 1 218 ? -11.099 -2.643 16.358 1.00 86.00 218 SER A C 1
ATOM 1707 O O . SER A 1 218 ? -12.229 -2.305 16.014 1.00 86.00 218 SER A O 1
ATOM 1709 N N . TYR A 1 219 ? -10.300 -3.331 15.531 1.00 90.69 219 TYR A N 1
ATOM 1710 C CA . TYR A 1 219 ? -10.672 -3.688 14.153 1.00 90.69 219 TYR A CA 1
ATOM 1711 C C . TYR A 1 219 ? -10.984 -5.175 13.959 1.00 90.69 219 TYR A C 1
ATOM 1713 O O . TYR A 1 219 ? -11.808 -5.510 13.110 1.00 90.69 219 TYR A O 1
ATOM 1721 N N . PHE A 1 220 ? -10.319 -6.078 14.675 1.00 91.50 220 PHE A N 1
ATOM 1722 C CA . PHE A 1 220 ? -10.295 -7.493 14.306 1.00 91.50 220 PHE A CA 1
ATOM 1723 C C . PHE A 1 220 ? -11.409 -8.299 14.979 1.00 91.50 220 PHE A C 1
ATOM 1725 O O . PHE A 1 220 ? -11.582 -8.255 16.191 1.00 91.50 220 PHE A O 1
ATOM 1732 N N . SER A 1 221 ? -12.108 -9.117 14.189 1.00 88.94 221 SER A N 1
ATOM 1733 C CA . SER A 1 221 ? -13.054 -10.133 14.679 1.00 88.94 221 SER A CA 1
ATOM 1734 C C . SER A 1 221 ? -12.398 -11.492 14.955 1.00 88.94 221 SER A C 1
ATOM 1736 O O . SER A 1 221 ? -13.070 -12.435 15.367 1.00 88.94 221 SER A O 1
ATOM 1738 N N . HIS A 1 222 ? -11.102 -11.626 14.675 1.00 90.38 222 HIS A N 1
ATOM 1739 C CA . HIS A 1 222 ? -10.331 -12.857 14.834 1.00 90.38 222 HIS A CA 1
ATOM 1740 C C . HIS A 1 222 ? -8.928 -12.567 15.351 1.00 90.38 222 HIS A C 1
ATOM 1742 O O . HIS A 1 222 ? -8.381 -11.484 15.157 1.00 90.38 222 HIS A O 1
ATOM 1748 N N . SER A 1 223 ? -8.315 -13.569 15.971 1.00 90.69 223 SER A N 1
ATOM 1749 C CA . SER A 1 223 ? -6.928 -13.483 16.419 1.00 90.69 223 SER A CA 1
ATOM 1750 C C . SER A 1 223 ? -5.970 -13.797 15.274 1.00 90.69 223 SER A C 1
ATOM 1752 O O . SER A 1 223 ? -6.159 -14.770 14.542 1.00 90.69 223 SER A O 1
ATOM 1754 N N . LEU A 1 224 ? -4.926 -12.986 15.139 1.00 92.62 224 LEU A N 1
ATOM 1755 C CA . LEU A 1 224 ? -3.755 -13.324 14.336 1.00 92.62 224 LEU A CA 1
ATOM 1756 C C . LEU A 1 224 ? -2.797 -14.230 15.117 1.00 92.62 224 LEU A C 1
ATOM 1758 O O . LEU A 1 224 ? -2.956 -14.425 16.322 1.00 92.62 224 LEU A O 1
ATOM 1762 N N . GLY A 1 225 ? -1.809 -14.777 14.412 1.00 93.00 225 GLY A N 1
ATOM 1763 C CA . GLY A 1 225 ? -0.638 -15.399 15.020 1.00 93.00 225 GLY A CA 1
ATOM 1764 C C . GLY A 1 225 ? 0.367 -14.345 15.496 1.00 93.00 225 GLY A C 1
ATOM 1765 O O . GLY A 1 225 ? 0.028 -13.376 16.174 1.00 93.00 225 GLY A O 1
ATOM 1766 N N . HIS A 1 226 ? 1.631 -14.514 15.126 1.00 93.31 226 HIS A N 1
ATOM 1767 C CA . HIS A 1 226 ? 2.689 -13.555 15.414 1.00 93.31 226 HIS A CA 1
ATOM 1768 C C . HIS A 1 226 ? 2.601 -12.324 14.516 1.00 93.31 226 HIS A C 1
ATOM 1770 O O . HIS A 1 226 ? 2.466 -12.439 13.301 1.00 93.31 226 HIS A O 1
ATOM 1776 N N . ILE A 1 227 ? 2.792 -11.148 15.109 1.00 93.56 227 ILE A N 1
ATOM 1777 C CA . ILE A 1 227 ? 2.943 -9.886 14.385 1.00 93.56 227 ILE A CA 1
ATOM 1778 C C . ILE A 1 227 ? 4.378 -9.408 14.571 1.00 93.56 227 ILE A C 1
ATOM 1780 O O . ILE A 1 227 ? 4.877 -9.334 15.695 1.00 93.56 227 ILE A O 1
ATOM 1784 N N . ARG A 1 228 ? 5.056 -9.102 13.467 1.00 93.38 228 ARG A N 1
ATOM 1785 C CA . ARG A 1 228 ? 6.420 -8.566 13.465 1.00 93.38 228 ARG A CA 1
ATOM 1786 C C . ARG A 1 228 ? 6.471 -7.361 12.544 1.00 93.38 228 ARG A C 1
ATOM 1788 O O . ARG A 1 228 ? 6.022 -7.466 11.408 1.00 93.38 228 ARG A O 1
ATOM 1795 N N . CYS A 1 229 ? 7.052 -6.260 13.003 1.00 94.75 229 CYS A N 1
ATOM 1796 C CA . CYS A 1 229 ? 7.388 -5.133 12.136 1.00 94.75 229 CYS A CA 1
ATOM 1797 C C . CYS A 1 229 ? 8.892 -5.133 11.862 1.00 94.75 229 CYS A C 1
ATOM 1799 O O . CYS A 1 229 ? 9.688 -5.449 12.747 1.00 94.75 229 CYS A O 1
ATOM 1801 N N . SER A 1 230 ? 9.287 -4.786 10.643 1.00 94.00 230 SER A N 1
ATOM 1802 C CA . SER A 1 230 ? 10.684 -4.618 10.258 1.00 94.00 230 SER A CA 1
ATOM 1803 C C . SER A 1 230 ? 10.847 -3.582 9.155 1.00 94.00 230 SER A C 1
ATOM 1805 O O . SER A 1 230 ? 9.868 -3.152 8.550 1.00 94.00 230 SER A O 1
ATOM 1807 N N . THR A 1 231 ? 12.090 -3.194 8.890 1.00 93.38 231 THR A N 1
ATOM 1808 C CA . THR A 1 231 ? 12.453 -2.398 7.715 1.00 93.38 231 THR A CA 1
ATOM 1809 C C . THR A 1 231 ? 13.160 -3.278 6.696 1.00 93.38 231 THR A C 1
ATOM 1811 O O . THR A 1 231 ? 13.683 -4.346 7.038 1.00 93.38 231 THR A O 1
ATOM 1814 N N . THR A 1 232 ? 13.209 -2.848 5.435 1.00 89.69 232 THR A N 1
ATOM 1815 C CA . THR A 1 232 ? 13.953 -3.589 4.404 1.00 89.69 232 THR A CA 1
ATOM 1816 C C . THR A 1 232 ? 15.440 -3.698 4.756 1.00 89.69 232 THR A C 1
ATOM 1818 O O . THR A 1 232 ? 16.035 -4.753 4.562 1.00 89.69 232 THR A O 1
ATOM 1821 N N . GLY A 1 233 ? 16.025 -2.665 5.374 1.00 86.06 233 GLY A N 1
ATOM 1822 C CA . GLY A 1 233 ? 17.423 -2.667 5.815 1.00 86.06 233 GLY A CA 1
ATOM 1823 C C . GLY A 1 233 ? 17.755 -3.713 6.887 1.00 86.06 233 GLY A C 1
ATOM 1824 O O . GLY A 1 233 ? 18.899 -4.159 6.960 1.00 86.06 233 GLY A O 1
ATOM 1825 N N . ILE A 1 234 ? 16.772 -4.123 7.698 1.00 86.44 234 ILE A N 1
ATOM 1826 C CA . ILE A 1 234 ? 16.950 -5.120 8.765 1.00 86.44 234 ILE A CA 1
ATOM 1827 C C . ILE A 1 234 ? 16.580 -6.530 8.287 1.00 86.44 234 ILE A C 1
ATOM 1829 O O . ILE A 1 234 ? 17.270 -7.490 8.629 1.00 86.44 234 ILE A O 1
ATOM 1833 N N . ALA A 1 235 ? 15.475 -6.665 7.548 1.00 87.12 235 ALA A N 1
ATOM 1834 C CA . ALA A 1 235 ? 14.886 -7.964 7.226 1.00 87.12 235 ALA A CA 1
ATOM 1835 C C . ALA A 1 235 ? 15.349 -8.570 5.895 1.00 87.12 235 ALA A C 1
ATOM 1837 O O . ALA A 1 235 ? 15.193 -9.778 5.711 1.00 87.12 235 ALA A O 1
ATOM 1838 N N . ASP A 1 236 ? 15.861 -7.769 4.954 1.00 85.75 236 ASP A N 1
ATOM 1839 C CA . ASP A 1 236 ? 16.266 -8.291 3.648 1.00 85.75 236 ASP A CA 1
ATOM 1840 C C . ASP A 1 236 ? 17.530 -9.156 3.780 1.00 85.75 236 ASP A C 1
ATOM 1842 O O . ASP A 1 236 ? 18.532 -8.766 4.380 1.00 85.75 236 ASP A O 1
ATOM 1846 N N . ASP A 1 237 ? 17.488 -10.352 3.201 1.00 88.75 237 ASP A N 1
ATOM 1847 C CA . ASP A 1 237 ? 18.581 -11.331 3.228 1.00 88.75 237 ASP A CA 1
ATOM 1848 C C . ASP A 1 237 ? 19.624 -11.098 2.120 1.00 88.75 237 ASP A C 1
ATOM 1850 O O . ASP A 1 237 ? 20.561 -11.878 1.939 1.00 88.75 237 ASP A O 1
ATOM 1854 N N . GLY A 1 238 ? 19.469 -10.015 1.359 1.00 88.94 238 GLY A N 1
ATOM 1855 C CA . GLY A 1 238 ? 20.294 -9.664 0.221 1.00 88.94 238 GLY A CA 1
ATOM 1856 C C . GLY A 1 238 ? 19.746 -10.135 -1.125 1.00 88.94 238 GLY A C 1
ATOM 1857 O O . GLY A 1 238 ? 20.304 -9.731 -2.150 1.00 88.94 238 GLY A O 1
ATOM 1858 N N . SER A 1 239 ? 18.659 -10.915 -1.146 1.00 90.38 239 SER A N 1
ATOM 1859 C CA . SER A 1 239 ? 17.910 -11.243 -2.368 1.00 90.38 239 SER A CA 1
ATOM 1860 C C . SER A 1 239 ? 17.183 -10.036 -2.968 1.00 90.38 239 SER A C 1
ATOM 1862 O O . SER A 1 239 ? 16.769 -10.086 -4.131 1.00 90.38 239 SER A O 1
ATOM 1864 N N . LEU A 1 240 ? 17.052 -8.951 -2.193 1.00 93.75 240 LEU A N 1
ATOM 1865 C CA . LEU A 1 240 ? 16.289 -7.748 -2.511 1.00 93.75 240 LEU A CA 1
ATOM 1866 C C . LEU A 1 240 ? 14.783 -7.982 -2.643 1.00 93.75 240 LEU A C 1
ATOM 1868 O O . LEU A 1 240 ? 14.085 -7.071 -3.066 1.00 93.75 240 LEU A O 1
ATOM 1872 N N . VAL A 1 241 ? 14.260 -9.160 -2.293 1.00 94.25 241 VAL A N 1
ATOM 1873 C CA . VAL A 1 241 ? 12.825 -9.458 -2.407 1.00 94.25 241 VAL A CA 1
ATOM 1874 C C . VAL A 1 241 ? 11.979 -8.448 -1.631 1.00 94.25 241 VAL A C 1
ATOM 1876 O O . VAL A 1 241 ? 10.980 -7.961 -2.160 1.00 94.25 241 VAL A O 1
ATOM 1879 N N . LEU A 1 242 ? 12.368 -8.111 -0.397 1.00 94.62 242 LEU A N 1
ATOM 1880 C CA . LEU A 1 242 ? 11.622 -7.142 0.408 1.00 94.62 242 LEU A CA 1
ATOM 1881 C C . LEU A 1 242 ? 11.837 -5.726 -0.120 1.00 94.62 242 LEU A C 1
ATOM 1883 O O . LEU A 1 242 ? 10.881 -4.960 -0.215 1.00 94.62 242 LEU A O 1
ATOM 1887 N N . GLU A 1 243 ? 13.067 -5.413 -0.531 1.00 94.94 243 GLU A N 1
ATOM 1888 C CA . GLU A 1 243 ? 13.409 -4.146 -1.183 1.00 94.94 243 GLU A CA 1
ATOM 1889 C C . GLU A 1 243 ? 12.571 -3.897 -2.437 1.00 94.94 243 GLU A C 1
ATOM 1891 O O . GLU A 1 243 ? 12.067 -2.788 -2.612 1.00 94.94 243 GLU A O 1
ATOM 1896 N N . ASP A 1 244 ? 12.376 -4.898 -3.305 1.00 96.50 244 ASP A N 1
ATOM 1897 C CA . ASP A 1 244 ? 11.543 -4.713 -4.485 1.00 96.50 244 ASP A CA 1
ATOM 1898 C C . ASP A 1 244 ? 10.036 -4.935 -4.354 1.00 96.50 244 ASP A C 1
ATOM 1900 O O . ASP A 1 244 ? 9.280 -4.372 -5.144 1.00 96.50 244 ASP A O 1
ATOM 1904 N N . LEU A 1 245 ? 9.557 -5.526 -3.261 1.00 96.94 245 LEU A N 1
ATOM 1905 C CA . LEU A 1 245 ? 8.163 -5.322 -2.844 1.00 96.94 245 LEU A CA 1
ATOM 1906 C C . LEU A 1 245 ? 7.927 -3.896 -2.326 1.00 96.94 245 LEU A C 1
ATOM 1908 O O . LEU A 1 245 ? 6.927 -3.273 -2.690 1.00 96.94 245 LEU A O 1
ATOM 1912 N N . ALA A 1 246 ? 8.857 -3.351 -1.535 1.00 96.62 246 ALA A N 1
ATOM 1913 C CA . ALA A 1 246 ? 8.781 -1.975 -1.039 1.00 96.62 246 ALA A CA 1
ATOM 1914 C C . ALA A 1 246 ? 8.853 -0.960 -2.185 1.00 96.62 246 ALA A C 1
ATOM 1916 O O . ALA A 1 246 ? 8.067 -0.015 -2.228 1.00 96.62 246 ALA A O 1
ATOM 1917 N N . ALA A 1 247 ? 9.692 -1.217 -3.190 1.00 96.88 247 ALA A N 1
ATOM 1918 C CA . ALA A 1 247 ? 9.761 -0.387 -4.387 1.00 96.88 247 ALA A CA 1
ATOM 1919 C C . ALA A 1 247 ? 8.434 -0.322 -5.162 1.00 96.88 247 ALA A C 1
ATOM 1921 O O . ALA A 1 247 ? 8.121 0.716 -5.738 1.00 96.88 247 ALA A O 1
ATOM 1922 N N . ILE A 1 248 ? 7.627 -1.392 -5.193 1.00 98.06 248 ILE A N 1
ATOM 1923 C CA . ILE A 1 248 ? 6.294 -1.349 -5.826 1.00 98.06 248 ILE A CA 1
ATOM 1924 C C . ILE A 1 248 ? 5.385 -0.368 -5.077 1.00 98.06 248 ILE A C 1
ATOM 1926 O O . ILE A 1 248 ? 4.673 0.420 -5.714 1.00 98.06 248 ILE A O 1
ATOM 1930 N N . ALA A 1 249 ? 5.419 -0.395 -3.741 1.00 97.62 249 ALA A N 1
ATOM 1931 C CA . ALA A 1 249 ? 4.685 0.557 -2.920 1.00 97.62 249 ALA A CA 1
ATOM 1932 C C . ALA A 1 249 ? 5.172 1.993 -3.195 1.00 97.62 249 ALA A C 1
ATOM 1934 O O . ALA A 1 249 ? 4.356 2.811 -3.607 1.00 97.62 249 ALA A O 1
ATOM 1935 N N . ASP A 1 250 ? 6.479 2.268 -3.130 1.00 96.94 250 ASP A N 1
ATOM 1936 C CA . ASP A 1 250 ? 7.056 3.600 -3.401 1.00 96.94 250 ASP A CA 1
ATOM 1937 C C . ASP A 1 250 ? 6.746 4.135 -4.804 1.00 96.94 250 ASP A C 1
ATOM 1939 O O . ASP A 1 250 ? 6.263 5.259 -4.969 1.00 96.94 250 ASP A O 1
ATOM 1943 N N . LEU A 1 251 ? 6.924 3.313 -5.841 1.00 98.00 251 LEU A N 1
ATOM 1944 C CA . LEU A 1 251 ? 6.606 3.698 -7.216 1.00 98.00 251 LEU A CA 1
ATOM 1945 C C . LEU A 1 251 ? 5.147 4.132 -7.354 1.00 98.00 251 LEU A C 1
ATOM 1947 O O . LEU A 1 251 ? 4.846 5.169 -7.954 1.00 98.00 251 LEU A O 1
ATOM 1951 N N . THR A 1 252 ? 4.231 3.344 -6.799 1.00 97.44 252 THR A N 1
ATOM 1952 C CA . THR A 1 252 ? 2.798 3.600 -6.941 1.00 97.44 252 THR A CA 1
ATOM 1953 C C . THR A 1 252 ? 2.299 4.701 -6.002 1.00 97.44 252 THR A C 1
ATOM 1955 O O . THR A 1 252 ? 1.379 5.425 -6.395 1.00 97.44 252 THR A O 1
ATOM 1958 N N . THR A 1 253 ? 2.923 4.891 -4.836 1.00 96.69 253 THR A N 1
ATOM 1959 C CA . THR A 1 253 ? 2.736 6.044 -3.941 1.00 96.69 253 THR A CA 1
ATOM 1960 C C . THR A 1 253 ? 3.153 7.336 -4.634 1.00 96.69 253 THR A C 1
ATOM 1962 O O . THR A 1 253 ? 2.347 8.261 -4.757 1.00 96.69 253 THR A O 1
ATOM 1965 N N . GLY A 1 254 ? 4.379 7.390 -5.166 1.00 95.94 254 GLY A N 1
ATOM 1966 C CA . GLY A 1 254 ? 4.907 8.560 -5.865 1.00 95.94 254 GLY A CA 1
ATOM 1967 C C . GLY A 1 254 ? 4.055 8.956 -7.072 1.00 95.94 254 GLY A C 1
ATOM 1968 O O . GLY A 1 254 ? 3.693 10.127 -7.220 1.00 95.94 254 GLY A O 1
ATOM 1969 N N . ALA A 1 255 ? 3.647 7.973 -7.883 1.00 96.56 255 ALA A N 1
ATOM 1970 C CA . ALA A 1 255 ? 2.752 8.205 -9.013 1.00 96.56 255 ALA A CA 1
ATOM 1971 C C . ALA A 1 255 ? 1.371 8.713 -8.575 1.00 96.56 255 ALA A C 1
ATOM 1973 O O . ALA A 1 255 ? 0.827 9.618 -9.205 1.00 96.56 255 ALA A O 1
ATOM 1974 N N . LEU A 1 256 ? 0.795 8.166 -7.496 1.00 96.19 256 LEU A N 1
ATOM 1975 C CA . LEU A 1 256 ? -0.499 8.624 -6.984 1.00 96.19 256 LEU A CA 1
ATOM 1976 C C . LEU A 1 256 ? -0.436 10.075 -6.494 1.00 96.19 256 LEU A C 1
ATOM 1978 O O . LEU A 1 256 ? -1.352 10.845 -6.780 1.00 96.19 256 LEU A O 1
ATOM 1982 N N . GLY A 1 257 ? 0.642 10.462 -5.807 1.00 95.06 257 GLY A N 1
ATOM 1983 C CA . GLY A 1 257 ? 0.819 11.830 -5.316 1.00 95.06 257 GLY A CA 1
ATOM 1984 C C . GLY A 1 257 ? 0.926 12.845 -6.455 1.00 95.06 257 GLY A C 1
ATOM 1985 O O . GLY A 1 257 ? 0.327 13.924 -6.399 1.00 95.06 257 GLY A O 1
ATOM 1986 N N . GLU A 1 258 ? 1.642 12.489 -7.523 1.00 95.06 258 GLU A N 1
ATOM 1987 C CA . GLU A 1 258 ? 1.737 13.309 -8.731 1.00 95.06 258 GLU A CA 1
ATOM 1988 C C . GLU A 1 258 ? 0.399 13.381 -9.485 1.00 95.06 258 GLU A C 1
ATOM 1990 O O . GLU A 1 258 ? -0.044 14.476 -9.832 1.00 95.06 258 GLU A O 1
ATOM 1995 N N . LEU A 1 259 ? -0.294 12.248 -9.659 1.00 94.50 259 LEU A N 1
ATOM 1996 C CA . LEU A 1 259 ? -1.615 12.186 -10.297 1.00 94.50 259 LEU A CA 1
ATOM 1997 C C . LEU A 1 259 ? -2.648 13.037 -9.563 1.00 94.50 259 LEU A C 1
ATOM 1999 O O . LEU A 1 259 ? -3.311 13.863 -10.185 1.00 94.50 259 LEU A O 1
ATOM 2003 N N . GLY A 1 260 ? -2.769 12.861 -8.244 1.00 93.06 260 GLY A N 1
ATOM 2004 C CA . GLY A 1 260 ? -3.698 13.631 -7.420 1.00 93.06 260 GLY A CA 1
ATOM 2005 C C . GLY A 1 260 ? -3.434 15.132 -7.528 1.00 93.06 260 GLY A C 1
ATOM 2006 O O . GLY A 1 2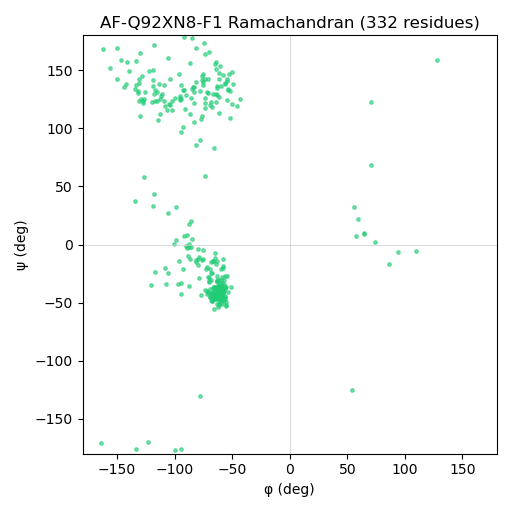60 ? -4.365 15.916 -7.704 1.00 93.06 260 GLY A O 1
ATOM 2007 N N . THR A 1 261 ? -2.159 15.527 -7.518 1.00 92.25 261 THR A N 1
ATOM 2008 C CA . THR A 1 261 ? -1.759 16.929 -7.685 1.00 92.25 261 THR A CA 1
ATOM 2009 C C . THR A 1 261 ? -2.112 17.463 -9.076 1.00 92.25 261 THR A C 1
ATOM 2011 O O . THR A 1 261 ? -2.672 18.553 -9.188 1.00 92.25 261 THR A O 1
ATOM 2014 N N . GLY A 1 262 ? -1.847 16.688 -10.131 1.00 93.75 262 GLY A N 1
ATOM 2015 C CA . GLY A 1 262 ? -2.198 17.047 -11.506 1.00 93.75 262 GLY A CA 1
ATOM 2016 C C . GLY A 1 262 ? -3.704 17.238 -11.698 1.00 93.75 262 GLY A C 1
ATOM 2017 O O . GLY A 1 262 ? -4.126 18.251 -12.250 1.00 93.75 262 GLY A O 1
ATOM 2018 N N . PHE A 1 263 ? -4.524 16.321 -11.174 1.00 93.00 263 PHE A N 1
ATOM 2019 C CA . PHE A 1 263 ? -5.985 16.419 -11.253 1.00 93.00 263 PHE A CA 1
ATOM 2020 C C . PHE A 1 263 ? -6.532 17.684 -10.585 1.00 93.00 263 PHE A C 1
ATOM 2022 O O . PHE A 1 263 ? -7.430 18.325 -11.135 1.00 93.00 263 PHE A O 1
ATOM 2029 N N . VAL A 1 264 ? -5.999 18.050 -9.414 1.00 91.50 264 VAL A N 1
ATOM 2030 C CA . VAL A 1 264 ? -6.402 19.271 -8.700 1.00 91.50 264 VAL A CA 1
ATOM 2031 C C . VAL A 1 264 ? -5.981 20.517 -9.475 1.00 91.50 264 VAL A C 1
ATOM 2033 O O . VAL A 1 264 ? -6.812 21.394 -9.711 1.00 91.50 264 VAL A O 1
ATOM 2036 N N . ASN A 1 265 ? -4.725 20.582 -9.924 1.00 91.94 265 ASN A N 1
ATOM 2037 C CA . ASN A 1 265 ? -4.197 21.745 -10.641 1.00 91.94 265 ASN A CA 1
ATOM 2038 C C . ASN A 1 265 ? -4.942 22.008 -11.958 1.00 91.94 265 ASN A C 1
ATOM 2040 O O . ASN A 1 265 ? -5.207 23.157 -12.302 1.00 91.94 265 ASN A O 1
ATOM 2044 N N . GLU A 1 266 ? -5.323 20.948 -12.671 1.00 93.69 266 GLU A N 1
ATOM 2045 C CA . GLU A 1 266 ? -6.080 21.042 -13.922 1.00 93.69 266 GLU A CA 1
ATOM 2046 C C . GLU A 1 266 ? -7.605 21.124 -13.704 1.00 93.69 266 GLU A C 1
ATOM 2048 O O . GLU A 1 266 ? -8.351 21.285 -14.667 1.00 93.69 266 GLU A O 1
ATOM 2053 N N . LYS A 1 267 ? -8.089 21.059 -12.452 1.00 91.00 267 LYS A N 1
ATOM 2054 C CA . LYS A 1 267 ? -9.521 21.077 -12.077 1.00 91.00 267 LYS A CA 1
ATOM 2055 C C . LYS A 1 267 ? -10.353 19.981 -12.757 1.00 91.00 267 LYS A C 1
ATOM 2057 O O . LYS A 1 267 ? -11.547 20.148 -13.006 1.00 91.00 267 LYS A O 1
ATOM 2062 N N . VAL A 1 268 ? -9.733 18.834 -13.015 1.00 88.56 268 VAL A N 1
ATOM 2063 C CA . VAL A 1 268 ? -10.333 17.678 -13.702 1.00 88.56 268 VAL A CA 1
ATOM 2064 C C . VAL A 1 268 ? -10.357 16.460 -12.788 1.00 88.56 268 VAL A C 1
ATOM 2066 O O . VAL A 1 268 ? -10.023 15.359 -13.196 1.00 88.56 268 VAL A O 1
ATOM 2069 N N . PHE A 1 269 ? -10.727 16.635 -11.520 1.00 87.69 269 PHE A N 1
ATOM 2070 C CA . PHE A 1 269 ? -10.784 15.509 -10.591 1.00 87.69 269 PHE A CA 1
ATOM 2071 C C . PHE A 1 269 ? -11.831 14.462 -11.020 1.00 87.69 269 PHE A C 1
ATOM 2073 O O . PHE A 1 269 ? -12.946 14.858 -11.392 1.00 87.69 269 PHE A O 1
ATOM 2080 N N . PRO A 1 270 ? -11.524 13.148 -10.955 1.00 86.75 270 PRO A N 1
ATOM 2081 C CA . PRO A 1 270 ? -12.451 12.108 -11.384 1.00 86.75 270 PRO A CA 1
ATOM 2082 C C . PRO A 1 270 ? -13.810 12.172 -10.683 1.00 86.75 270 PRO A C 1
ATOM 2084 O O . PRO A 1 270 ? -13.905 12.384 -9.473 1.00 86.75 270 PRO A O 1
ATOM 2087 N N . ARG A 1 271 ? -14.881 11.951 -11.451 1.00 85.94 271 ARG A N 1
ATOM 2088 C CA . ARG A 1 271 ? -16.264 11.925 -10.953 1.00 85.94 271 ARG A CA 1
ATOM 2089 C C . ARG A 1 271 ? -16.890 10.557 -11.190 1.00 85.94 271 ARG A C 1
ATOM 2091 O O . ARG A 1 271 ? -16.557 9.865 -12.149 1.00 85.94 271 ARG A O 1
ATOM 2098 N N . LYS A 1 272 ? -17.825 10.173 -10.317 1.00 85.06 272 LYS A N 1
ATOM 2099 C CA . LYS A 1 272 ? -18.551 8.902 -10.427 1.00 85.06 272 LYS A CA 1
ATOM 2100 C C . LYS A 1 272 ? -19.191 8.782 -11.815 1.00 85.06 272 LYS A C 1
ATOM 2102 O O . LYS A 1 272 ? -19.829 9.722 -12.280 1.00 85.06 272 LYS A O 1
ATOM 2107 N N . SER A 1 273 ? -19.012 7.621 -12.443 1.00 85.19 273 SER A N 1
ATOM 2108 C CA . SER A 1 273 ? -19.550 7.285 -13.769 1.00 85.19 273 SER A CA 1
ATOM 2109 C C . SER A 1 273 ? -19.020 8.120 -14.944 1.00 85.19 273 SER A C 1
ATOM 2111 O O . SER A 1 273 ? -19.545 7.988 -16.044 1.00 85.19 273 SER A O 1
ATOM 2113 N N . LEU A 1 274 ? -17.979 8.938 -14.751 1.00 87.56 274 LEU A N 1
ATOM 2114 C CA . LEU A 1 274 ? -17.319 9.669 -15.833 1.00 87.56 274 LEU A CA 1
ATOM 2115 C C . LEU A 1 274 ? -15.891 9.161 -16.028 1.00 87.56 274 LEU A C 1
ATOM 2117 O O . LEU A 1 274 ? -15.163 8.918 -15.066 1.00 87.56 274 LEU A O 1
ATOM 2121 N N . ILE A 1 275 ? -15.492 9.019 -17.291 1.00 87.62 275 ILE A N 1
ATOM 2122 C CA . ILE A 1 275 ? -14.100 8.758 -17.651 1.00 87.62 275 ILE A CA 1
ATOM 2123 C C . ILE A 1 275 ? -13.384 10.102 -17.684 1.00 87.62 275 ILE A C 1
ATOM 2125 O O . ILE A 1 275 ? -13.759 11.006 -18.428 1.00 87.62 275 ILE A O 1
ATOM 2129 N N . THR A 1 276 ? -12.348 10.221 -16.867 1.00 89.31 276 THR A N 1
ATOM 2130 C CA . THR A 1 276 ? -11.521 11.418 -16.781 1.00 89.31 276 THR A CA 1
ATOM 2131 C C . THR A 1 276 ? -10.157 11.107 -17.391 1.00 89.31 276 THR A C 1
ATOM 2133 O O . THR A 1 276 ? -9.520 10.145 -16.953 1.00 89.31 276 THR A O 1
ATOM 2136 N N . PRO A 1 277 ? -9.701 11.873 -18.400 1.00 90.00 277 PRO A N 1
ATOM 2137 C CA . PRO A 1 277 ? -8.373 11.680 -18.965 1.00 90.00 277 PRO A CA 1
ATOM 2138 C C . PRO A 1 277 ? -7.297 11.987 -17.919 1.00 90.00 277 PRO A C 1
ATOM 2140 O O . PRO A 1 277 ? -7.525 12.749 -16.979 1.00 90.00 277 PRO A O 1
ATOM 2143 N N . LEU A 1 278 ? -6.112 11.403 -18.089 1.00 91.62 278 LEU A N 1
ATOM 2144 C CA . LEU A 1 278 ? -4.970 11.751 -17.249 1.00 91.62 278 LEU A CA 1
ATOM 2145 C C . LEU A 1 278 ? -4.601 13.239 -17.425 1.00 91.62 278 LEU A C 1
ATOM 2147 O O . LEU A 1 278 ? -4.746 13.760 -18.536 1.00 91.62 278 LEU A O 1
ATOM 2151 N N . PRO A 1 279 ? -4.097 13.910 -16.370 1.00 93.38 279 PRO A N 1
ATOM 2152 C CA . PRO A 1 279 ? -3.565 15.266 -16.470 1.00 93.38 279 PRO A CA 1
ATOM 2153 C C . PRO A 1 279 ? -2.502 15.383 -17.571 1.00 93.38 279 PRO A C 1
ATOM 2155 O O . PRO A 1 279 ? -1.737 14.448 -17.819 1.00 93.38 279 PRO A O 1
ATOM 2158 N N . LYS A 1 280 ? -2.431 16.538 -18.233 1.00 90.75 280 LYS A N 1
ATOM 2159 C CA . LYS A 1 280 ? -1.524 16.769 -19.369 1.00 90.75 280 LYS A CA 1
ATOM 2160 C C . LYS A 1 280 ? -0.056 16.834 -18.954 1.00 90.75 280 LYS A C 1
ATOM 2162 O O . LYS A 1 280 ? 0.811 16.450 -19.734 1.00 90.75 280 LYS A O 1
ATOM 2167 N N . GLN A 1 281 ? 0.233 17.335 -17.754 1.00 90.38 281 GLN A N 1
ATOM 2168 C CA . GLN A 1 281 ? 1.603 17.628 -17.301 1.00 90.38 281 GLN A CA 1
ATOM 2169 C C . GLN A 1 281 ? 2.218 16.534 -16.415 1.00 90.38 281 GLN A C 1
ATOM 2171 O O . GLN A 1 281 ? 3.017 16.824 -15.526 1.00 90.38 281 GLN A O 1
ATOM 2176 N N . LEU A 1 282 ? 1.856 15.270 -16.639 1.00 92.69 282 LEU A N 1
ATOM 2177 C CA . LEU A 1 282 ? 2.469 14.158 -15.915 1.00 92.69 282 LEU A CA 1
ATOM 2178 C C . LEU A 1 282 ? 3.866 13.834 -16.445 1.00 92.69 282 LEU A C 1
ATOM 2180 O O . LEU A 1 282 ? 4.141 13.854 -17.646 1.00 92.69 282 LEU A O 1
ATOM 2184 N N . THR A 1 283 ? 4.741 13.431 -15.535 1.00 94.75 283 THR A N 1
ATOM 2185 C CA . THR A 1 283 ? 6.010 12.801 -15.864 1.00 94.75 283 THR A CA 1
ATOM 2186 C C . THR A 1 283 ? 5.774 11.464 -16.563 1.00 94.75 283 THR A C 1
ATOM 2188 O O . THR A 1 283 ? 4.807 10.741 -16.308 1.00 94.75 283 THR A O 1
ATOM 2191 N N . TRP A 1 284 ? 6.719 11.082 -17.424 1.00 94.75 284 TRP A N 1
ATOM 2192 C CA . TRP A 1 284 ? 6.649 9.832 -18.184 1.00 94.75 284 TRP A CA 1
ATOM 2193 C C . TRP A 1 284 ? 6.484 8.592 -17.281 1.00 94.75 284 TRP A C 1
ATOM 2195 O O . TRP A 1 284 ? 5.752 7.667 -17.633 1.00 94.75 284 TRP A O 1
ATOM 2205 N N . LYS A 1 285 ? 7.125 8.585 -16.102 1.00 95.12 285 LYS A N 1
ATOM 2206 C CA . LYS A 1 285 ? 7.046 7.491 -15.121 1.00 95.12 285 LYS A CA 1
ATOM 2207 C C . LYS A 1 285 ? 5.646 7.362 -14.526 1.00 95.12 285 LYS A C 1
ATOM 2209 O O . LYS A 1 285 ? 5.141 6.251 -14.394 1.00 95.12 285 LYS A O 1
ATOM 2214 N N . THR A 1 286 ? 4.996 8.484 -14.231 1.00 95.94 286 THR A N 1
ATOM 2215 C CA . THR A 1 286 ? 3.645 8.510 -13.671 1.00 95.94 286 THR A CA 1
ATOM 2216 C C . THR A 1 286 ? 2.613 8.082 -14.706 1.00 95.94 286 THR A C 1
ATOM 2218 O O . THR A 1 286 ? 1.756 7.256 -14.397 1.00 95.94 286 THR A O 1
ATOM 2221 N N . SER A 1 287 ? 2.747 8.528 -15.957 1.00 94.38 287 SER A N 1
ATOM 2222 C CA . SER A 1 287 ? 1.902 8.061 -17.067 1.00 94.38 287 SER A CA 1
ATOM 2223 C C . SER A 1 287 ? 2.032 6.552 -17.308 1.00 94.38 287 SER A C 1
ATOM 2225 O O . SER A 1 287 ? 1.033 5.855 -17.507 1.00 94.38 287 SER A O 1
ATOM 2227 N N . LEU A 1 288 ? 3.255 6.017 -17.237 1.00 94.75 288 LEU A N 1
ATOM 2228 C CA . LEU A 1 288 ? 3.516 4.582 -17.365 1.00 94.75 288 LEU A CA 1
ATOM 2229 C C . LEU A 1 288 ? 2.889 3.790 -16.213 1.00 94.75 288 LEU A C 1
ATOM 2231 O O . LEU A 1 288 ? 2.198 2.801 -16.454 1.00 94.75 288 LEU A O 1
ATOM 2235 N N . LEU A 1 289 ? 3.078 4.236 -14.970 1.00 96.19 289 LEU A N 1
ATOM 2236 C CA . LEU A 1 289 ? 2.510 3.582 -13.788 1.00 96.19 289 LEU A CA 1
ATOM 2237 C C . LEU A 1 289 ? 0.976 3.658 -13.771 1.00 96.19 289 LEU A C 1
ATOM 2239 O O . LEU A 1 289 ? 0.324 2.679 -13.412 1.00 96.19 289 LEU A O 1
ATOM 2243 N N . ALA A 1 290 ? 0.379 4.764 -14.225 1.00 94.38 290 ALA A N 1
ATOM 2244 C CA . ALA A 1 290 ? -1.067 4.877 -14.414 1.00 94.38 290 ALA A CA 1
ATOM 2245 C C . ALA A 1 290 ? -1.587 3.867 -15.452 1.00 94.38 290 ALA A C 1
ATOM 2247 O O . ALA A 1 290 ? -2.607 3.214 -15.224 1.00 94.38 290 ALA A O 1
ATOM 2248 N N . SER A 1 291 ? -0.851 3.681 -16.551 1.00 92.75 291 SER A N 1
ATOM 2249 C CA . SER A 1 291 ? -1.178 2.688 -17.584 1.00 92.75 291 SER A CA 1
ATOM 2250 C C . SER A 1 291 ? -1.077 1.260 -17.043 1.00 92.75 291 SER A C 1
ATOM 2252 O O . SER A 1 291 ? -1.996 0.459 -17.228 1.00 92.75 291 SER A O 1
ATOM 2254 N N . TRP A 1 292 ? -0.013 0.949 -16.293 1.00 95.00 292 TRP A N 1
ATOM 2255 C CA . TRP A 1 292 ? 0.111 -0.329 -15.591 1.00 95.00 292 TRP A CA 1
ATOM 2256 C C . TRP A 1 292 ? -1.099 -0.559 -14.686 1.00 95.00 292 TRP A C 1
ATOM 2258 O O . TRP A 1 292 ? -1.773 -1.576 -14.836 1.00 95.00 292 TRP A O 1
ATOM 2268 N N . LYS A 1 293 ? -1.447 0.414 -13.825 1.00 93.25 293 LYS A N 1
ATOM 2269 C CA . LYS A 1 293 ? -2.609 0.362 -12.916 1.00 93.25 293 LYS A CA 1
ATOM 2270 C C . LYS A 1 293 ? -3.937 0.117 -13.634 1.00 93.25 293 LYS A C 1
ATOM 2272 O O . LYS A 1 293 ? -4.798 -0.574 -13.097 1.00 93.25 293 LYS A O 1
ATOM 2277 N N . ALA A 1 294 ? -4.100 0.678 -14.826 1.00 92.19 294 ALA A N 1
ATOM 2278 C CA . ALA A 1 294 ? -5.316 0.561 -15.617 1.00 92.19 294 ALA A CA 1
ATOM 2279 C C . ALA A 1 294 ? -5.426 -0.751 -16.411 1.00 92.19 294 ALA A C 1
ATOM 2281 O O . ALA A 1 294 ? -6.520 -1.092 -16.863 1.00 92.19 294 ALA A O 1
ATOM 2282 N N . THR A 1 295 ? -4.330 -1.500 -16.555 1.00 92.06 295 THR A N 1
ATOM 2283 C CA . THR A 1 295 ? -4.310 -2.764 -17.304 1.00 92.06 295 THR A CA 1
ATOM 2284 C C . THR A 1 295 ? -5.107 -3.836 -16.566 1.00 92.06 295 THR A C 1
ATOM 2286 O O . THR A 1 295 ? -4.757 -4.150 -15.430 1.00 92.06 295 THR A O 1
ATOM 2289 N N . PRO A 1 296 ? -6.171 -4.412 -17.147 1.00 88.62 296 PRO A N 1
ATOM 2290 C CA . PRO A 1 296 ? -6.958 -5.448 -16.485 1.00 88.62 296 PRO A CA 1
ATOM 2291 C C . PRO A 1 296 ? -6.222 -6.797 -16.460 1.00 88.62 296 PRO A C 1
ATOM 2293 O O . PRO A 1 296 ? -5.170 -6.973 -17.063 1.00 88.62 296 PRO A O 1
ATOM 2296 N N . GLY A 1 297 ? -6.797 -7.780 -15.767 1.00 87.25 297 GLY A N 1
ATOM 2297 C CA . GLY A 1 297 ? -6.371 -9.181 -15.874 1.00 87.25 297 GLY A CA 1
ATOM 2298 C C . GLY A 1 297 ? -5.216 -9.602 -14.966 1.00 87.25 297 GLY A C 1
ATOM 2299 O O . GLY A 1 297 ? -5.088 -10.794 -14.707 1.00 87.25 297 GLY A O 1
ATOM 2300 N N . PHE A 1 298 ? -4.449 -8.669 -14.401 1.00 91.56 298 PHE A N 1
ATOM 2301 C CA . PHE A 1 298 ? -3.369 -9.017 -13.475 1.00 91.56 298 PHE A CA 1
ATOM 2302 C C . PHE A 1 298 ? -3.875 -9.739 -12.209 1.00 91.56 298 PHE A C 1
ATOM 2304 O O . PHE A 1 298 ? -4.951 -9.391 -11.700 1.00 91.56 298 PHE A O 1
ATOM 2311 N N . PRO A 1 299 ? -3.120 -10.732 -11.697 1.00 91.19 299 PRO A N 1
ATOM 2312 C CA . PRO A 1 299 ? -3.350 -11.327 -10.383 1.00 91.19 299 PRO A CA 1
ATOM 2313 C C . PRO A 1 299 ? -3.408 -10.296 -9.252 1.00 91.19 299 PRO A C 1
ATOM 2315 O O . PRO A 1 299 ? -4.300 -10.381 -8.402 1.00 91.19 299 PRO A O 1
ATOM 2318 N N . ILE A 1 300 ? -2.530 -9.284 -9.286 1.00 93.50 300 ILE A N 1
ATOM 2319 C CA . ILE A 1 300 ? -2.492 -8.244 -8.257 1.00 93.50 300 ILE A CA 1
ATOM 2320 C C . ILE A 1 300 ? -3.749 -7.376 -8.319 1.00 93.50 300 ILE A C 1
ATOM 2322 O O . ILE A 1 300 ? -4.040 -6.679 -9.302 1.00 93.50 300 ILE A O 1
ATOM 2326 N N . ARG A 1 301 ? -4.515 -7.390 -7.230 1.00 92.06 301 ARG A N 1
ATOM 2327 C CA . ARG A 1 301 ? -5.671 -6.511 -7.073 1.00 92.06 301 ARG A CA 1
ATOM 2328 C C . ARG A 1 301 ? -5.202 -5.115 -6.736 1.00 92.06 301 ARG A C 1
ATOM 2330 O O . ARG A 1 301 ? -4.259 -4.940 -5.977 1.00 92.06 301 ARG A O 1
ATOM 2337 N N . ARG A 1 302 ? -5.876 -4.112 -7.286 1.00 92.75 302 ARG A N 1
ATOM 2338 C CA . ARG A 1 302 ? -5.545 -2.706 -7.058 1.00 92.75 302 ARG A CA 1
ATOM 2339 C C . ARG A 1 302 ? -6.796 -1.966 -6.639 1.00 92.75 302 ARG A C 1
ATOM 2341 O O . ARG A 1 302 ? -7.799 -2.001 -7.350 1.00 92.75 302 ARG A O 1
ATOM 2348 N N . HIS A 1 303 ? -6.719 -1.299 -5.499 1.00 94.50 303 HIS A N 1
ATOM 2349 C CA . HIS A 1 303 ? -7.794 -0.483 -4.958 1.00 94.50 303 HIS A CA 1
ATOM 2350 C C . HIS A 1 303 ? -7.223 0.895 -4.646 1.00 94.50 303 HIS A C 1
ATOM 2352 O O . HIS A 1 303 ? -6.246 1.005 -3.916 1.00 94.50 303 HIS A O 1
ATOM 2358 N N . THR A 1 304 ? -7.796 1.952 -5.218 1.00 95.69 304 THR A N 1
ATOM 2359 C CA . THR A 1 304 ? -7.371 3.329 -4.938 1.00 95.69 304 THR A CA 1
ATOM 2360 C C . THR A 1 304 ? -8.538 4.101 -4.353 1.00 95.69 304 THR A C 1
ATOM 2362 O O . THR A 1 304 ? -9.573 4.229 -5.004 1.00 95.69 304 THR A O 1
ATOM 2365 N N . THR A 1 305 ? -8.343 4.641 -3.160 1.00 95.38 305 THR A N 1
ATOM 2366 C CA . THR A 1 305 ? -9.333 5.419 -2.422 1.00 95.38 305 THR A CA 1
ATOM 2367 C C . THR A 1 305 ? -8.811 6.826 -2.190 1.00 95.38 305 THR A C 1
ATOM 2369 O O . THR A 1 305 ? -7.629 7.036 -1.933 1.00 95.38 305 THR A O 1
ATOM 2372 N N . ILE A 1 306 ? -9.701 7.800 -2.285 1.00 93.56 306 ILE A N 1
ATOM 2373 C CA . ILE A 1 306 ? -9.427 9.204 -2.019 1.00 93.56 306 ILE A CA 1
ATOM 2374 C C . ILE A 1 306 ? -10.307 9.634 -0.861 1.00 93.56 306 ILE A C 1
ATOM 2376 O O . ILE A 1 306 ? -11.513 9.385 -0.884 1.00 93.56 306 ILE A O 1
ATOM 2380 N N . LEU A 1 307 ? -9.685 10.256 0.135 1.00 92.38 307 LEU A N 1
ATOM 2381 C CA . LEU A 1 307 ? -10.330 10.808 1.311 1.00 92.38 307 LEU A CA 1
ATOM 2382 C C . LEU A 1 307 ? -10.167 12.327 1.272 1.00 92.38 307 LEU A C 1
ATOM 2384 O O . LEU A 1 307 ? -9.081 12.859 1.497 1.00 92.38 307 LEU A O 1
ATOM 2388 N N . GLU A 1 308 ? -11.252 13.026 0.974 1.00 89.31 308 GLU A N 1
ATOM 2389 C CA . GLU A 1 308 ? -11.333 14.478 1.094 1.00 89.31 308 GLU A CA 1
ATOM 2390 C C . GLU A 1 308 ? -11.890 14.782 2.487 1.00 89.31 308 GLU A C 1
ATOM 2392 O O . GLU A 1 308 ? -13.084 14.609 2.732 1.00 89.31 308 GLU A O 1
ATOM 2397 N N . LEU A 1 309 ? -11.011 15.147 3.422 1.00 85.88 309 LEU A N 1
ATOM 2398 C CA . LEU A 1 309 ? -11.394 15.437 4.803 1.00 85.88 309 LEU A CA 1
ATOM 2399 C C . LEU A 1 309 ? -12.106 16.797 4.862 1.00 85.88 309 LEU A C 1
ATOM 2401 O O . LEU A 1 309 ? -11.581 17.795 4.369 1.00 85.88 309 LEU A O 1
ATOM 2405 N N . GLY A 1 310 ? -13.310 16.828 5.432 1.00 77.06 310 GLY A N 1
ATOM 2406 C CA . GLY A 1 310 ? -14.045 18.063 5.714 1.00 77.06 310 GLY A CA 1
ATOM 2407 C C . GLY A 1 310 ? -13.917 18.480 7.181 1.00 77.06 310 GLY A C 1
ATOM 2408 O O . GLY A 1 310 ? -13.238 17.812 7.956 1.00 77.06 310 GLY A O 1
ATOM 2409 N N . SER A 1 311 ? -14.597 19.560 7.576 1.00 64.69 311 SER A N 1
ATOM 2410 C CA . SER A 1 311 ? -14.669 20.060 8.963 1.00 64.69 311 SER A CA 1
ATOM 2411 C C . SER A 1 311 ? -15.554 19.181 9.866 1.00 64.69 311 SER A C 1
ATOM 2413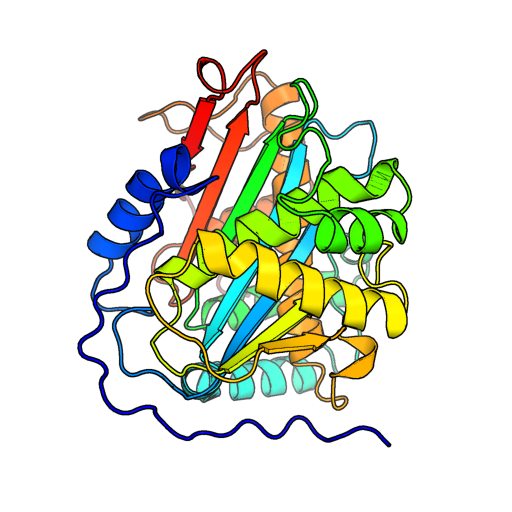 O O . SER A 1 311 ? -16.603 19.601 10.357 1.00 64.69 311 SER A O 1
ATOM 2415 N N . GLY A 1 312 ? -15.185 17.904 9.983 1.00 58.72 312 GLY A N 1
ATOM 2416 C CA . GLY A 1 312 ? -15.876 16.866 10.746 1.00 58.72 312 GLY A CA 1
ATOM 2417 C C . GLY A 1 312 ? -16.170 15.595 9.937 1.00 58.72 312 GLY A C 1
ATOM 2418 O O . GLY A 1 312 ? -16.262 15.615 8.710 1.00 58.72 312 GLY A O 1
ATOM 2419 N N . ALA A 1 313 ? -16.394 14.475 10.638 1.00 56.44 313 ALA A N 1
ATOM 2420 C CA . ALA A 1 313 ? -16.568 13.146 10.031 1.00 56.44 313 ALA A CA 1
ATOM 2421 C C . ALA A 1 313 ? -17.715 13.058 9.000 1.00 56.44 313 ALA A C 1
ATOM 2423 O O . ALA A 1 313 ? -17.614 12.312 8.030 1.00 56.44 313 ALA A O 1
ATOM 2424 N N . LYS A 1 314 ? -18.786 13.851 9.168 1.00 60.88 314 LYS A N 1
ATOM 2425 C CA . LYS A 1 314 ? -19.921 13.925 8.222 1.00 60.88 314 LYS A CA 1
ATOM 2426 C C . LYS A 1 314 ? -19.583 14.631 6.904 1.00 60.88 314 LYS A C 1
ATOM 2428 O O . LYS A 1 314 ? -20.296 14.444 5.925 1.00 60.88 314 LYS A O 1
ATOM 2433 N N . ASN A 1 315 ? -18.511 15.420 6.883 1.00 73.12 315 ASN A N 1
ATOM 2434 C CA . ASN A 1 315 ? -18.052 16.160 5.709 1.00 73.12 315 ASN A CA 1
ATOM 2435 C C . ASN A 1 315 ? -16.879 15.457 5.009 1.00 73.12 315 ASN A C 1
ATOM 2437 O O . ASN A 1 315 ? -16.384 15.955 4.000 1.00 73.12 315 ASN A O 1
ATOM 2441 N N . THR A 1 316 ? -16.442 14.303 5.523 1.00 80.81 316 THR A N 1
ATOM 2442 C CA . THR A 1 316 ? -15.434 13.472 4.870 1.00 80.81 316 THR A CA 1
ATOM 2443 C C . THR A 1 316 ? -16.047 12.777 3.665 1.00 80.81 316 THR A C 1
ATOM 2445 O O . THR A 1 316 ? -16.952 11.950 3.788 1.00 80.81 316 THR A O 1
ATOM 2448 N N . ARG A 1 317 ? -15.525 13.084 2.480 1.00 86.69 317 ARG A N 1
ATOM 2449 C CA . ARG A 1 317 ? -15.936 12.443 1.235 1.00 86.69 317 ARG A CA 1
ATOM 2450 C C . ARG A 1 317 ? -14.940 11.365 0.853 1.00 86.69 317 ARG A C 1
ATOM 2452 O O . ARG A 1 317 ? -13.746 11.618 0.709 1.00 86.69 317 ARG A O 1
ATOM 2459 N N . ILE A 1 318 ? -15.460 10.161 0.640 1.00 87.69 318 ILE A N 1
ATOM 2460 C CA . ILE A 1 318 ? -14.676 9.007 0.208 1.00 87.69 318 ILE A CA 1
ATOM 2461 C C . ILE A 1 318 ? -15.062 8.640 -1.213 1.00 87.69 318 ILE A C 1
ATOM 2463 O O . ILE A 1 318 ? -16.239 8.495 -1.541 1.00 87.69 318 ILE A O 1
ATOM 2467 N N . SER A 1 319 ? -14.053 8.499 -2.066 1.00 89.88 319 SER A N 1
ATOM 2468 C CA . SER A 1 319 ? -14.226 8.103 -3.460 1.00 89.88 319 SER A CA 1
ATOM 2469 C C . SER A 1 319 ? -13.251 6.990 -3.814 1.00 89.88 319 SER A C 1
ATOM 2471 O O . SER A 1 319 ? -12.053 7.121 -3.587 1.00 89.88 319 SER A O 1
ATOM 2473 N N . THR A 1 320 ? -13.743 5.914 -4.423 1.00 91.19 320 THR A N 1
ATOM 2474 C CA . THR A 1 320 ? -12.888 4.867 -4.996 1.00 91.19 320 THR A CA 1
ATOM 2475 C C . THR A 1 320 ? -12.689 5.133 -6.483 1.00 91.19 320 THR A C 1
ATOM 2477 O O . THR A 1 320 ? -13.657 5.288 -7.231 1.00 91.19 320 THR A O 1
ATOM 2480 N N . LEU A 1 321 ? -11.431 5.189 -6.921 1.00 90.75 321 LEU A N 1
ATOM 2481 C CA . LEU A 1 321 ? -11.081 5.392 -8.321 1.00 90.75 321 LEU A CA 1
ATOM 2482 C C . LEU A 1 321 ? -11.066 4.068 -9.086 1.00 90.75 321 LEU A C 1
ATOM 2484 O O . LEU A 1 321 ? -10.343 3.133 -8.738 1.00 90.75 321 LEU A O 1
ATOM 2488 N N . GLY A 1 322 ? -11.823 4.026 -10.182 1.00 89.38 322 GLY A N 1
ATOM 2489 C CA . GLY A 1 322 ? -11.724 2.980 -11.193 1.00 89.38 322 GLY A CA 1
ATOM 2490 C C . GLY A 1 322 ? -10.711 3.361 -12.269 1.00 89.38 322 GLY A C 1
ATOM 2491 O O . GLY A 1 322 ? -10.807 4.434 -12.856 1.00 89.38 322 GLY A O 1
ATOM 2492 N N . TRP A 1 323 ? -9.768 2.467 -12.560 1.00 90.00 323 TRP A N 1
ATOM 2493 C CA . TRP A 1 323 ? -8.785 2.656 -13.628 1.00 90.00 323 TRP A CA 1
ATOM 2494 C C . TRP A 1 323 ? -9.264 1.984 -14.920 1.00 90.00 323 TRP A C 1
ATOM 2496 O O . TRP A 1 323 ? -9.814 0.876 -14.883 1.00 90.00 323 TRP A O 1
ATOM 2506 N N . ARG A 1 324 ? -9.096 2.666 -16.058 1.00 87.81 324 ARG A N 1
ATOM 2507 C CA . ARG A 1 324 ? -9.487 2.189 -17.393 1.00 87.81 324 ARG A CA 1
ATOM 2508 C C . ARG A 1 324 ? -8.451 2.623 -18.425 1.00 87.81 324 ARG A C 1
ATOM 2510 O O . ARG A 1 324 ? -7.981 3.755 -18.379 1.00 87.81 324 ARG A O 1
ATOM 2517 N N . ILE A 1 325 ? -8.121 1.721 -19.343 1.00 83.25 325 ILE A N 1
ATOM 2518 C CA . ILE A 1 325 ? -7.356 2.028 -20.553 1.00 83.25 325 ILE A CA 1
ATOM 2519 C C . ILE A 1 325 ? -8.368 2.258 -21.669 1.00 83.25 325 ILE A C 1
ATOM 2521 O O . ILE A 1 325 ? -9.247 1.422 -21.867 1.00 83.25 325 ILE A O 1
ATOM 2525 N N . TYR A 1 326 ? -8.255 3.391 -22.361 1.00 65.12 326 TYR A N 1
ATOM 2526 C CA . TYR A 1 326 ? -9.099 3.697 -23.516 1.00 65.12 326 TYR A CA 1
ATOM 2527 C C . TYR A 1 326 ? -8.417 3.286 -24.834 1.00 65.12 326 TYR A C 1
ATOM 2529 O O . TYR A 1 326 ? -9.095 2.779 -25.714 1.00 65.12 326 TYR A O 1
ATOM 2537 N N . GLU A 1 327 ? -7.081 3.369 -24.943 1.00 54.66 327 GLU A N 1
ATOM 2538 C CA . GLU A 1 327 ? -6.314 2.916 -26.118 1.00 54.66 327 GLU A CA 1
ATOM 2539 C C . GLU A 1 327 ? -4.893 2.441 -25.724 1.00 54.66 327 GLU A C 1
ATOM 2541 O O . GLU A 1 327 ? -4.252 3.053 -24.872 1.00 54.66 327 GLU A O 1
ATOM 2546 N N . ARG A 1 328 ? -4.407 1.372 -26.389 1.00 51.19 328 ARG A N 1
ATOM 2547 C CA . ARG A 1 328 ? -3.140 0.608 -26.201 1.00 51.19 328 ARG A CA 1
ATOM 2548 C C . ARG A 1 328 ? -3.033 -0.264 -24.937 1.00 51.19 328 ARG A C 1
ATOM 2550 O O . ARG A 1 328 ? -3.061 0.222 -23.814 1.00 51.19 328 ARG A O 1
ATOM 2557 N N . ASN A 1 329 ? -2.787 -1.566 -25.138 1.00 54.38 329 ASN A N 1
ATOM 2558 C CA . ASN A 1 329 ? -2.309 -2.468 -24.083 1.00 54.38 329 ASN A CA 1
ATOM 2559 C C . ASN A 1 329 ? -1.027 -1.894 -23.460 1.00 54.38 329 ASN A C 1
ATOM 2561 O O . ASN A 1 329 ? -0.184 -1.359 -24.186 1.00 54.38 329 ASN A O 1
ATOM 2565 N N . PHE A 1 330 ? -0.866 -2.011 -22.135 1.00 57.62 330 PHE A N 1
ATOM 2566 C CA . PHE A 1 330 ? 0.420 -1.744 -21.485 1.00 57.62 330 PHE A CA 1
ATOM 2567 C C . PHE A 1 330 ? 1.493 -2.520 -22.236 1.00 57.62 330 PHE A C 1
ATOM 2569 O O . PHE A 1 330 ? 1.344 -3.727 -22.425 1.00 57.62 330 PHE A O 1
ATOM 2576 N N . ALA A 1 331 ? 2.480 -1.788 -22.754 1.00 51.28 331 ALA A N 1
ATOM 2577 C CA . ALA A 1 331 ? 3.406 -2.285 -23.754 1.00 51.28 331 ALA A CA 1
ATOM 2578 C C . ALA A 1 331 ? 3.911 -3.686 -23.374 1.00 51.28 331 ALA A C 1
ATOM 2580 O O . ALA A 1 331 ? 4.550 -3.864 -22.332 1.00 51.28 331 ALA A O 1
ATOM 2581 N N . ALA A 1 332 ? 3.636 -4.675 -24.233 1.00 40.66 332 ALA A N 1
ATOM 2582 C CA . ALA A 1 332 ? 4.601 -5.746 -24.408 1.00 40.66 332 ALA A CA 1
ATOM 2583 C C . ALA A 1 332 ? 5.899 -5.019 -24.772 1.00 40.66 332 ALA A C 1
ATOM 2585 O O . ALA A 1 332 ? 5.874 -4.132 -25.630 1.00 40.66 332 ALA A O 1
ATOM 2586 N N . ALA A 1 333 ? 6.970 -5.260 -24.019 1.00 29.55 333 ALA A N 1
ATOM 2587 C CA . ALA A 1 333 ? 8.255 -4.649 -24.331 1.00 29.55 333 ALA A CA 1
ATOM 2588 C C . ALA A 1 333 ? 8.577 -4.882 -25.826 1.00 29.55 333 ALA A C 1
ATOM 2590 O O . ALA A 1 333 ? 8.104 -5.886 -26.369 1.00 29.55 333 ALA A O 1
ATOM 2591 N N . PRO A 1 334 ? 9.296 -3.968 -26.504 1.00 34.75 334 PRO A N 1
ATOM 2592 C CA . PRO A 1 334 ? 9.856 -4.300 -27.809 1.00 34.75 334 PRO A CA 1
ATOM 2593 C C . PRO A 1 334 ? 10.677 -5.592 -27.751 1.00 34.75 334 PRO A C 1
ATOM 2595 O O . PRO A 1 334 ? 11.305 -5.844 -26.692 1.00 34.75 334 PRO A O 1
#

Nearest PDB structures (foldseek):
  2dfh-assembly1_A  TM=4.402E-01  e=1.631E-04  Thermococcus kodakarensis KOD1
  1uax-assembly2_B  TM=5.274E-01  e=1.463E-03  Pyrococcus horikoshii OT3
  2dff-assembly1_A  TM=4.199E-01  e=3.877E-04  Thermococcus kodakarensis KOD1
  3p5j-assembly1_A  TM=4.392E-01  e=4.884E-04  Mus musculus
  5veg-assembly3_C  TM=2.890E-01  e=8.447E+00  Limosilactobacillus reuteri

Solvent-accessible surface area (backbone atoms only — not comparable to full-atom values): 18611 Å² total; per-residue (Å²): 133,81,73,70,72,76,78,65,69,50,63,50,77,88,74,85,72,78,68,50,42,24,60,41,80,71,16,67,77,46,20,71,64,53,42,52,55,46,66,77,44,58,88,39,77,76,63,53,94,47,36,34,39,36,39,39,28,34,25,76,39,37,88,51,88,86,40,51,26,39,17,41,16,37,36,36,32,36,61,53,72,29,55,67,36,55,53,47,48,53,52,46,34,66,75,67,42,68,84,72,68,81,66,40,56,88,55,42,82,40,69,65,51,46,67,36,47,60,64,50,53,56,46,57,34,57,31,50,23,40,39,40,34,39,35,36,38,64,87,31,56,73,96,52,90,77,69,46,99,44,73,66,44,38,59,57,50,65,77,42,58,78,91,45,40,49,59,49,50,50,54,42,53,52,50,29,42,52,44,36,27,56,54,54,74,56,28,22,38,42,35,37,33,61,77,40,92,74,39,70,42,72,66,44,34,51,50,48,43,54,48,39,59,57,56,29,64,68,29,44,96,61,56,58,46,58,77,45,61,45,29,42,90,70,52,43,75,75,82,42,62,51,48,55,52,36,21,53,19,35,34,52,15,48,29,48,31,50,49,57,31,38,20,60,77,69,72,51,63,78,50,92,99,52,91,60,77,78,54,90,87,61,53,72,68,36,54,50,51,51,41,52,70,18,48,78,90,48,57,37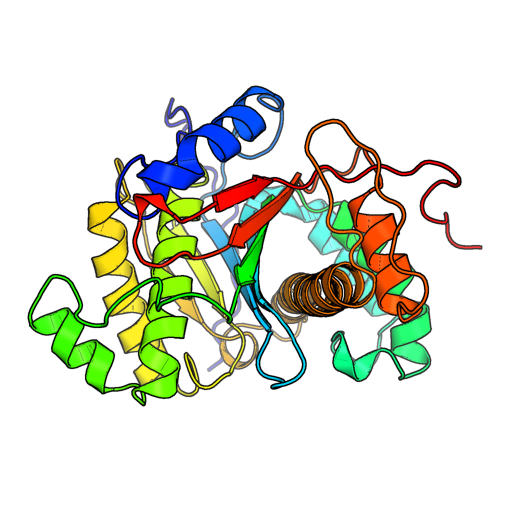,40,77,47,40,38,37,38,43,40,28,98,44,82,90,51,45,46,76,48,75,63,83,65,72,69,92,76,76,77,65,73,75,74,133

Organism: Rhizobium meliloti (strain 1021) (NCBI:txid266834)

pLDDT: mean 87.03, std 12.87, range [29.55, 98.38]

Foldseek 3Di:
DQDAPDFDLDWDPDQVDQFFFFCFQCVVPCRVVVVVVCVVCCPAAPNDTADQEKEKEKDWDDPDPLFQWTKIKIKIAGPSVCVVLLVLLLVLCVPQVVVLDFAFQVCCVPPSSVVSLLSLLVSVLQTLTEIEMETEGPVADQSDPDDQPDPVLNVLLVVADPVCSSVLVVVLLVVLRVCQRRPDAAHEYEYEYACDSCPVDPVSQVSSQVNSVSSNVRTHPHDYHHYHYDYCVRNPPSSCPSSSVNRVNRLLRVLVRQQNSLCVVVVQDDDPPDDTDGRPPDDPSSVLVLLSVAAPDGSYHYWYKYWYHHHDPVPIDIDIDHRHDPDDRSDPDD